Protein AF-A0A2G1QLX9-F1 (afdb_monomer)

Foldseek 3Di:
DDDDQDDDPPRFDDQDDDPPPDLDGLQRVLCVVVVWAKAFQWAWDWDDDPVDDPDTDTHIDGPDGLDMGTDPDPDQVVQVVGPSRPGADDDPPDHDDDDVVVVVVSVVVRVVRHVVVVVVVVVVVCVVVVAALVVQCVVQPQQWWWWFQDPVPGTWIWGFHAGDRPQWTWTWTQDPVGIDIDIGHVVRTPDID

Sequence (193 aa):
MRYRGHVGPRGGFRLERYSDETERTAIEAALDDAGIEHYLPTEKREIRQRAHTNKFKDVRHPLIPGYCFVRNPPDFMCFDSIPGVIGVLGIRGEPSIIHPQAIAMLKNAEAENAELLEKQKQKRHEAQKKLTRARASQLYPVGSRIKVQSDLLGIVDARITSVTGRKTVKAVAEFLNGLVDIEVRIDQISDVA

Secondary structure (DSSP, 8-state):
--------TTS--------TT-S--HHHHHHHHTT--EE--EEEEEEEPSSSTT-EEEEEEESSTT--EESS-S-SGGGGGSTT-----EETTEEPPPPHHHHHHHHHHHHHHHHHHHHHHHHHHHHHHTT-HHHHHHHS-TT-EEEEEETTTEEEEEEEEEEETTTEEEEEEEETTEEEEEEEEGGGEEEE-

Organism: NCBI:txid1982044

Solvent-accessible surface area (backbone atoms only — not comparable to full-atom values): 11888 Å² total; per-residue (Å²): 138,87,86,80,88,79,86,51,101,74,84,60,64,76,90,77,74,66,54,95,86,45,104,50,47,70,52,56,52,46,33,53,77,69,71,46,53,69,49,68,61,48,40,74,40,78,45,72,41,86,91,39,89,90,44,68,43,82,38,79,41,62,74,51,75,82,57,72,45,72,55,85,73,94,52,81,73,60,44,77,75,35,71,90,52,91,70,78,65,51,62,96,88,40,72,60,82,76,59,69,66,61,56,50,52,52,54,50,52,34,51,54,49,48,53,52,48,50,56,50,52,50,53,49,51,50,62,58,66,71,55,38,46,70,56,44,38,70,77,49,41,71,68,34,41,34,35,33,64,39,97,88,74,45,77,41,63,28,32,30,70,41,67,44,67,79,57,34,31,36,24,41,29,76,49,100,92,44,79,43,85,41,82,40,48,62,91,40,50,80,47,81,93

Radius of gyration: 28.88 Å; Cα contacts (8 Å, |Δi|>4): 243; chains: 1; bounding box: 72×41×72 Å

Structure (mmCIF, N/CA/C/O backbone):
data_AF-A0A2G1QLX9-F1
#
_entry.id   AF-A0A2G1QLX9-F1
#
loop_
_atom_site.group_PDB
_atom_site.id
_atom_site.type_symbol
_atom_site.label_atom_id
_atom_site.label_alt_id
_atom_site.label_comp_id
_atom_site.label_asym_id
_atom_site.label_entity_id
_atom_site.label_seq_id
_atom_site.pdbx_PDB_ins_code
_atom_site.Cartn_x
_atom_site.Cartn_y
_atom_site.Cartn_z
_atom_site.occupancy
_atom_site.B_iso_or_equiv
_atom_site.auth_seq_id
_atom_site.auth_comp_id
_atom_site.auth_asym_id
_atom_site.auth_atom_id
_atom_site.pdbx_PDB_model_num
ATOM 1 N N . MET A 1 1 ? 8.919 -27.303 -12.501 1.00 29.22 1 MET A N 1
ATOM 2 C CA . MET A 1 1 ? 7.706 -26.544 -12.124 1.00 29.22 1 MET A CA 1
ATOM 3 C C . MET A 1 1 ? 7.404 -25.591 -13.279 1.00 29.22 1 MET A C 1
ATOM 5 O O . MET A 1 1 ? 8.283 -24.818 -13.624 1.00 29.22 1 MET A O 1
ATOM 9 N N . ARG A 1 2 ? 6.283 -25.753 -14.002 1.00 19.33 2 ARG A N 1
ATOM 10 C CA . ARG A 1 2 ? 5.984 -24.991 -15.236 1.00 19.33 2 ARG A CA 1
ATOM 11 C C . ARG A 1 2 ? 5.024 -23.844 -14.907 1.00 19.33 2 ARG A C 1
ATOM 13 O O . ARG A 1 2 ? 3.906 -24.120 -14.484 1.00 19.33 2 ARG A O 1
ATOM 20 N N . TYR A 1 3 ? 5.439 -22.598 -15.116 1.00 25.56 3 TYR A N 1
ATOM 21 C CA . TYR A 1 3 ? 4.572 -21.425 -14.980 1.00 25.56 3 TYR A CA 1
ATOM 22 C C . TYR A 1 3 ? 3.940 -21.090 -16.334 1.00 25.56 3 TYR A C 1
ATOM 24 O O . TYR A 1 3 ? 4.622 -21.043 -17.355 1.00 25.56 3 TYR A O 1
ATOM 32 N N . ARG A 1 4 ? 2.616 -20.911 -16.350 1.00 22.36 4 ARG A N 1
ATOM 33 C CA . ARG A 1 4 ? 1.822 -20.598 -17.544 1.00 22.36 4 ARG A CA 1
ATOM 34 C C . ARG A 1 4 ? 1.291 -19.174 -17.373 1.00 22.36 4 ARG A C 1
ATOM 36 O O . ARG A 1 4 ? 0.398 -18.957 -16.563 1.00 22.36 4 ARG A O 1
ATOM 43 N N . GLY A 1 5 ? 1.858 -18.208 -18.091 1.00 26.84 5 GLY A N 1
ATOM 44 C CA . GLY A 1 5 ? 1.315 -16.849 -18.134 1.00 26.84 5 GLY A CA 1
ATOM 45 C C . GLY A 1 5 ? -0.026 -16.857 -18.865 1.00 26.84 5 GLY A C 1
ATOM 46 O O . GLY A 1 5 ? -0.090 -17.272 -20.022 1.00 26.84 5 GLY A O 1
ATOM 47 N N . HIS A 1 6 ? -1.106 -16.451 -18.196 1.00 29.78 6 HIS A N 1
ATOM 48 C CA . HIS A 1 6 ? -2.416 -16.307 -18.827 1.00 29.78 6 HIS A CA 1
ATOM 49 C C . HIS A 1 6 ? -2.619 -14.849 -19.244 1.00 29.78 6 HIS A C 1
ATOM 51 O O . HIS A 1 6 ? -2.753 -13.961 -18.405 1.00 29.78 6 HIS A O 1
ATOM 57 N N . VAL A 1 7 ? -2.658 -14.607 -20.554 1.00 33.25 7 VAL A N 1
ATOM 58 C CA . VAL A 1 7 ? -3.034 -13.309 -21.123 1.00 33.25 7 VAL A CA 1
ATOM 59 C C . VAL A 1 7 ? -4.549 -13.157 -20.980 1.00 33.25 7 VAL A C 1
ATOM 61 O O . VAL A 1 7 ? -5.309 -13.977 -21.499 1.00 33.25 7 VAL A O 1
ATOM 64 N N . GLY A 1 8 ? -4.994 -12.153 -20.224 1.00 32.44 8 GLY A N 1
ATOM 65 C CA . GLY A 1 8 ? -6.404 -11.779 -20.149 1.00 32.44 8 GLY A CA 1
ATOM 66 C C . GLY A 1 8 ? -6.847 -11.029 -21.416 1.00 32.44 8 GLY A C 1
ATOM 67 O O . GLY A 1 8 ? -6.038 -10.335 -22.030 1.00 32.44 8 GLY A O 1
ATOM 68 N N . PRO A 1 9 ? -8.133 -11.092 -21.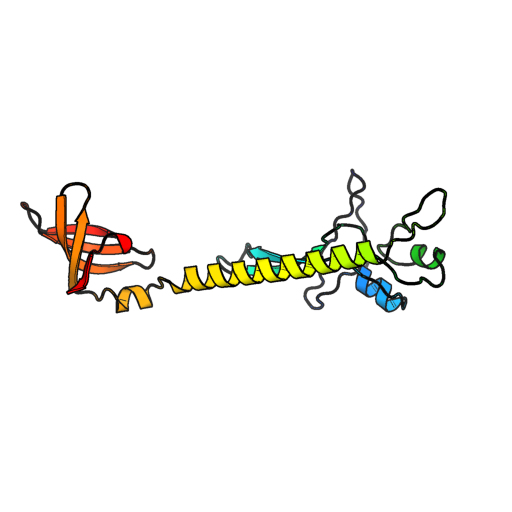799 1.00 27.19 9 PRO A N 1
ATOM 69 C CA . PRO A 1 9 ? -8.643 -10.628 -23.098 1.00 27.19 9 PRO A CA 1
ATOM 70 C C . PRO A 1 9 ? -8.629 -9.099 -23.322 1.00 27.19 9 PRO A C 1
ATOM 72 O O . PRO A 1 9 ? -9.200 -8.621 -24.297 1.00 27.19 9 PRO A O 1
ATOM 75 N N . ARG A 1 10 ? -8.013 -8.304 -22.434 1.00 30.98 10 ARG A N 1
ATOM 76 C CA . ARG A 1 10 ? -7.966 -6.828 -22.515 1.00 30.98 10 ARG A CA 1
ATOM 77 C C . ARG A 1 10 ? -6.597 -6.213 -22.190 1.00 30.98 10 ARG A C 1
ATOM 79 O O . ARG A 1 10 ? -6.543 -5.082 -21.725 1.00 30.98 10 ARG A O 1
ATOM 86 N N . GLY A 1 11 ? -5.496 -6.942 -22.381 1.00 32.53 11 GLY A N 1
ATOM 87 C CA . GLY A 1 11 ? -4.136 -6.375 -22.307 1.00 32.53 11 GLY A CA 1
ATOM 88 C C . GLY A 1 11 ? -3.677 -5.849 -20.935 1.00 32.53 11 GLY A C 1
ATOM 89 O O . GLY A 1 11 ? -2.547 -5.397 -20.811 1.00 32.53 11 GLY A O 1
ATOM 90 N N . GLY A 1 12 ? -4.512 -5.923 -19.895 1.00 25.27 12 GLY A N 1
ATOM 91 C CA . GLY A 1 12 ? -4.138 -5.608 -18.519 1.00 25.27 12 GLY A CA 1
ATOM 92 C C . GLY A 1 12 ? -3.664 -6.860 -17.789 1.00 25.27 12 GLY A C 1
ATOM 93 O O . GLY A 1 12 ? -4.419 -7.827 -17.658 1.00 25.27 12 GLY A O 1
ATOM 94 N N . PHE A 1 13 ? -2.424 -6.844 -17.304 1.00 37.75 13 PHE A N 1
ATOM 95 C CA . PHE A 1 13 ? -1.877 -7.931 -16.500 1.00 37.75 13 PHE A CA 1
ATOM 96 C C . PHE A 1 13 ? -2.394 -7.858 -15.065 1.00 37.75 13 PHE A C 1
ATOM 98 O O . PHE A 1 13 ? -2.404 -6.810 -14.417 1.00 37.75 13 PHE A O 1
ATOM 105 N N . ARG A 1 14 ? -2.809 -9.019 -14.563 1.00 32.16 14 ARG A N 1
ATOM 106 C CA . ARG A 1 14 ? -3.110 -9.259 -13.157 1.00 32.16 14 ARG A CA 1
ATOM 107 C C . ARG A 1 14 ? -1.830 -9.770 -12.505 1.00 32.16 14 ARG A C 1
ATOM 109 O O . ARG A 1 14 ? -1.381 -10.860 -12.837 1.00 32.16 14 ARG A O 1
ATOM 116 N N . LEU A 1 15 ? -1.254 -9.001 -11.583 1.00 35.41 15 LEU A N 1
ATOM 117 C CA . LEU A 1 15 ? -0.238 -9.515 -10.662 1.00 35.41 15 LEU A CA 1
ATOM 118 C C . LEU A 1 15 ? -0.892 -10.630 -9.833 1.00 35.41 15 LEU A C 1
ATOM 120 O O . LEU A 1 15 ? -1.734 -10.360 -8.973 1.00 35.41 15 LEU A O 1
ATOM 124 N N . GLU A 1 16 ? -0.587 -11.890 -10.148 1.00 34.16 16 GLU A N 1
ATOM 125 C CA . GLU A 1 16 ? -1.069 -13.033 -9.378 1.00 34.16 16 GLU A CA 1
ATOM 126 C C . GLU A 1 16 ? -0.050 -13.457 -8.318 1.00 34.16 16 GLU A C 1
ATOM 128 O O . GLU A 1 16 ? 1.091 -13.782 -8.614 1.00 34.16 16 GLU A O 1
ATOM 133 N N . ARG A 1 17 ? -0.566 -13.427 -7.082 1.00 32.78 17 ARG A N 1
ATOM 134 C CA . ARG A 1 17 ? -0.108 -13.972 -5.797 1.00 32.78 17 ARG A CA 1
ATOM 135 C C . ARG A 1 17 ? 1.366 -13.806 -5.404 1.00 32.78 17 ARG A C 1
ATOM 137 O O . ARG A 1 17 ? 2.263 -14.459 -5.917 1.00 32.78 17 ARG A O 1
ATOM 144 N N . TYR A 1 18 ? 1.522 -13.046 -4.321 1.00 41.75 18 TYR A N 1
ATOM 145 C CA . TYR A 1 18 ? 2.573 -13.179 -3.315 1.00 41.75 18 TYR A CA 1
ATOM 146 C C . TYR A 1 18 ? 2.875 -14.649 -3.009 1.00 41.75 18 TYR A C 1
ATOM 148 O O . TYR A 1 18 ? 1.948 -15.420 -2.739 1.00 41.75 18 TYR A O 1
ATOM 156 N N . SER A 1 19 ? 4.159 -15.013 -3.003 1.00 38.56 19 SER A N 1
ATOM 157 C CA . SER A 1 19 ? 4.584 -16.152 -2.194 1.00 38.56 19 SER A CA 1
ATOM 158 C C . SER A 1 19 ? 4.384 -15.737 -0.735 1.00 38.56 19 SER A C 1
ATOM 160 O O . SER A 1 19 ? 4.738 -14.622 -0.354 1.00 38.56 19 SER A O 1
ATOM 162 N N . ASP A 1 20 ? 3.737 -16.577 0.069 1.00 44.81 20 ASP A N 1
ATOM 163 C CA . ASP A 1 20 ? 3.350 -16.225 1.440 1.00 44.81 20 ASP A CA 1
ATOM 164 C C . ASP A 1 20 ? 4.557 -15.986 2.384 1.00 44.81 20 ASP A C 1
ATOM 166 O O . ASP A 1 20 ? 4.349 -15.547 3.513 1.00 44.81 20 ASP A O 1
ATOM 170 N N . GLU A 1 21 ? 5.800 -16.212 1.933 1.00 43.28 21 GLU A N 1
ATOM 171 C CA . GLU A 1 21 ? 7.022 -16.124 2.753 1.00 43.28 21 GLU A CA 1
ATOM 172 C C . GLU A 1 21 ? 7.899 -14.891 2.489 1.00 43.28 21 GLU A C 1
ATOM 174 O O . GLU A 1 21 ? 8.755 -14.558 3.305 1.00 43.28 21 GLU A O 1
ATOM 179 N N . THR A 1 22 ? 7.687 -14.166 1.392 1.00 53.53 22 THR A N 1
ATOM 180 C CA . THR A 1 22 ? 8.449 -12.950 1.075 1.00 53.53 22 THR A CA 1
ATOM 181 C C . THR A 1 22 ? 7.485 -11.867 0.617 1.00 53.53 22 THR A C 1
ATOM 183 O O . THR A 1 22 ? 6.696 -12.078 -0.296 1.00 53.53 22 THR A O 1
ATOM 186 N N . GLU A 1 23 ? 7.552 -10.670 1.209 1.00 66.69 23 GLU A N 1
ATOM 187 C CA . GLU A 1 23 ? 6.752 -9.489 0.808 1.00 66.69 23 GLU A CA 1
ATOM 188 C C . GLU A 1 23 ? 7.049 -8.988 -0.632 1.00 66.69 23 GLU A C 1
ATOM 190 O O . GLU A 1 23 ? 6.650 -7.886 -1.026 1.00 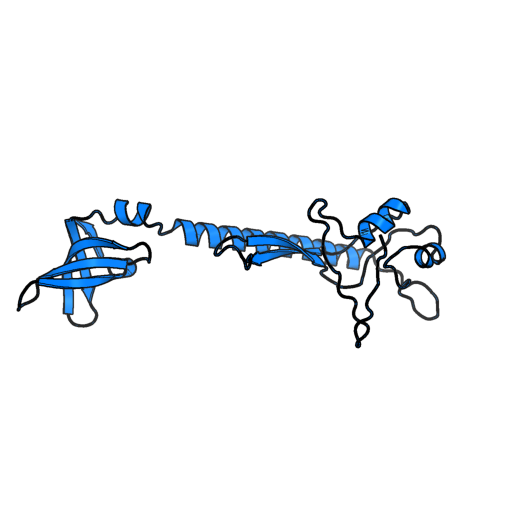66.69 23 GLU A O 1
ATOM 195 N N . ARG A 1 24 ? 7.763 -9.798 -1.419 1.00 73.00 24 ARG A N 1
ATOM 196 C CA . ARG A 1 24 ? 8.237 -9.535 -2.771 1.00 73.00 24 ARG A CA 1
ATOM 197 C C . ARG A 1 24 ? 7.319 -10.191 -3.790 1.00 73.00 24 ARG A C 1
ATOM 199 O O . ARG A 1 24 ? 6.815 -11.300 -3.609 1.00 73.00 24 ARG A O 1
ATOM 206 N N . THR A 1 25 ? 7.119 -9.494 -4.893 1.00 81.50 25 THR A N 1
ATOM 207 C CA . THR A 1 25 ? 6.466 -10.040 -6.079 1.00 81.50 25 THR A CA 1
ATOM 208 C C . THR A 1 25 ? 7.472 -10.829 -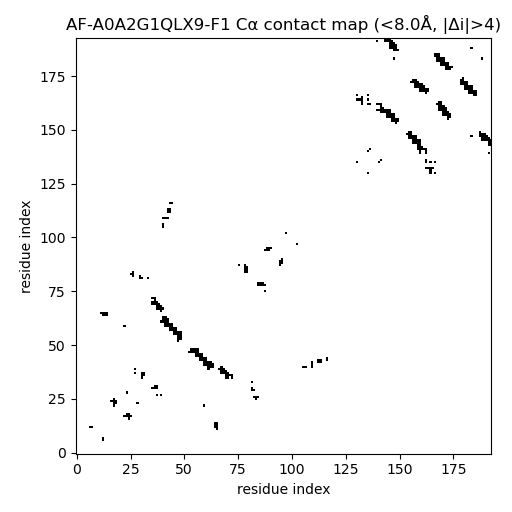6.922 1.00 81.50 25 THR A C 1
ATOM 210 O O . THR A 1 25 ? 8.678 -10.607 -6.841 1.00 81.50 25 THR A O 1
ATOM 213 N N . ALA A 1 26 ? 6.987 -11.751 -7.759 1.00 84.62 26 ALA A N 1
ATOM 214 C CA . ALA A 1 26 ? 7.857 -12.559 -8.622 1.00 84.62 26 ALA A CA 1
ATOM 215 C C . ALA A 1 26 ? 8.718 -11.709 -9.578 1.00 84.62 26 ALA A C 1
ATOM 217 O O . ALA A 1 26 ? 9.832 -12.101 -9.904 1.00 84.62 26 ALA A O 1
ATOM 218 N N . ILE A 1 27 ? 8.215 -10.540 -9.997 1.00 86.56 27 ILE A N 1
ATOM 219 C CA . ILE A 1 27 ? 8.952 -9.622 -10.872 1.00 86.56 27 ILE A CA 1
ATOM 220 C C . ILE A 1 27 ? 10.074 -8.890 -10.127 1.00 86.56 27 ILE A C 1
ATOM 222 O O . ILE A 1 27 ? 11.151 -8.732 -10.683 1.00 86.56 27 ILE A O 1
ATOM 226 N N . GLU A 1 28 ? 9.857 -8.502 -8.865 1.00 88.62 28 GLU A N 1
ATOM 227 C CA . GLU A 1 28 ? 10.906 -7.897 -8.030 1.00 88.62 28 GLU A CA 1
ATOM 228 C C . GLU A 1 28 ? 12.040 -8.895 -7.789 1.00 88.62 28 GLU A C 1
ATOM 230 O O . GLU A 1 28 ? 13.201 -8.544 -7.951 1.00 88.62 28 GLU A O 1
ATOM 235 N N . ALA A 1 29 ? 11.706 -10.162 -7.510 1.00 89.25 29 ALA A N 1
ATOM 236 C CA . ALA A 1 29 ? 12.705 -11.222 -7.385 1.00 89.25 29 ALA A CA 1
ATOM 237 C C . ALA A 1 29 ? 13.502 -11.425 -8.686 1.00 89.25 29 ALA A C 1
ATOM 239 O O . ALA A 1 29 ? 14.724 -11.481 -8.652 1.00 89.25 29 ALA A O 1
ATOM 240 N N . ALA A 1 30 ? 12.830 -11.466 -9.841 1.00 89.31 30 ALA A N 1
ATOM 241 C CA . ALA A 1 30 ? 13.503 -11.625 -11.129 1.00 89.31 30 ALA A CA 1
ATOM 242 C C . ALA A 1 30 ? 14.413 -10.432 -11.490 1.00 89.31 30 ALA A C 1
ATOM 244 O O . ALA A 1 30 ? 15.469 -10.623 -12.088 1.00 89.31 30 ALA A O 1
ATOM 245 N N . LEU A 1 31 ? 14.014 -9.205 -11.134 1.00 88.44 31 LEU A N 1
ATOM 246 C CA . LEU A 1 31 ? 14.823 -7.999 -11.337 1.00 88.44 31 LEU A CA 1
ATOM 247 C C . LEU A 1 31 ? 16.012 -7.938 -10.366 1.00 88.44 31 LEU A C 1
ATOM 249 O O . LEU A 1 31 ? 17.109 -7.578 -10.790 1.00 88.44 31 LEU A O 1
ATOM 253 N N . ASP A 1 32 ? 15.817 -8.333 -9.104 1.00 90.50 32 ASP A N 1
ATOM 254 C CA . ASP A 1 32 ? 16.890 -8.481 -8.110 1.00 90.50 32 ASP A CA 1
ATOM 255 C C . ASP A 1 32 ? 17.941 -9.500 -8.580 1.00 90.50 32 ASP A C 1
ATOM 257 O O . ASP A 1 32 ? 19.136 -9.203 -8.567 1.00 90.50 32 ASP A O 1
ATOM 261 N N . ASP A 1 33 ? 17.501 -10.675 -9.046 1.00 90.62 33 ASP A N 1
ATOM 262 C CA . ASP A 1 33 ? 18.375 -11.744 -9.548 1.00 90.62 33 ASP A CA 1
ATOM 263 C C . ASP A 1 33 ? 19.183 -11.297 -10.780 1.00 90.62 33 ASP A C 1
ATOM 265 O O . ASP A 1 33 ? 20.320 -11.728 -10.981 1.00 90.62 33 ASP A O 1
ATOM 269 N N . ALA A 1 34 ? 18.618 -10.397 -11.591 1.00 87.56 34 ALA A N 1
ATOM 270 C CA . ALA A 1 34 ? 19.290 -9.772 -12.729 1.00 87.56 34 ALA A CA 1
ATOM 271 C C . ALA A 1 34 ? 20.207 -8.593 -12.335 1.00 87.56 34 ALA A C 1
ATOM 273 O O . ALA A 1 34 ? 20.862 -8.013 -13.203 1.00 87.56 34 ALA A O 1
ATOM 274 N N . GLY A 1 35 ? 20.259 -8.217 -11.052 1.00 90.31 35 GLY A N 1
ATOM 275 C CA . GLY A 1 35 ? 21.051 -7.090 -10.556 1.00 90.31 35 GLY A CA 1
ATOM 276 C C . GLY A 1 35 ? 20.506 -5.719 -10.970 1.00 90.31 35 GLY A C 1
ATOM 277 O O . GLY A 1 35 ? 21.272 -4.762 -11.085 1.00 90.31 35 GLY A O 1
ATOM 278 N N . ILE A 1 36 ? 19.200 -5.615 -11.227 1.00 87.06 36 ILE A N 1
ATOM 279 C CA . ILE A 1 36 ? 18.553 -4.404 -11.736 1.00 87.06 36 ILE A CA 1
ATOM 280 C C . ILE A 1 36 ? 17.863 -3.648 -10.596 1.00 87.06 36 ILE A C 1
ATOM 282 O O . ILE A 1 36 ? 16.901 -4.127 -9.990 1.00 87.06 36 ILE A O 1
ATOM 286 N N . GLU A 1 37 ? 18.318 -2.416 -10.344 1.00 88.00 37 GLU A N 1
ATOM 287 C CA . GLU A 1 37 ? 17.695 -1.526 -9.361 1.00 88.00 37 GLU A CA 1
ATOM 288 C C . GLU A 1 37 ? 16.306 -1.097 -9.843 1.00 88.00 37 GLU A C 1
ATOM 290 O O . GLU A 1 37 ? 16.156 -0.432 -10.873 1.00 88.00 37 GLU A O 1
ATOM 295 N N . HIS A 1 38 ? 15.281 -1.460 -9.077 1.00 89.62 38 HIS A N 1
ATOM 296 C CA . HIS A 1 38 ? 13.895 -1.254 -9.458 1.00 89.62 38 HIS A CA 1
ATOM 297 C C . HIS A 1 38 ? 13.063 -0.636 -8.330 1.00 89.62 38 HIS A C 1
ATOM 299 O O . HIS A 1 38 ? 13.416 -0.649 -7.153 1.00 89.62 38 HIS A O 1
ATOM 305 N N . TYR A 1 39 ? 11.929 -0.064 -8.713 1.00 90.31 39 TYR A N 1
ATOM 306 C CA . TYR A 1 39 ? 10.953 0.548 -7.831 1.00 90.31 39 TYR A CA 1
ATOM 307 C C . TYR A 1 39 ? 9.552 0.178 -8.313 1.00 90.31 39 TYR A C 1
ATOM 309 O O . TYR A 1 39 ? 9.153 0.493 -9.435 1.00 90.31 39 TYR A O 1
ATOM 317 N N . LEU A 1 40 ? 8.798 -0.504 -7.454 1.00 90.56 40 LEU A N 1
ATOM 318 C CA . LEU A 1 40 ? 7.400 -0.847 -7.682 1.00 90.56 40 LEU A CA 1
ATOM 319 C C . LEU A 1 40 ? 6.534 -0.042 -6.706 1.00 90.56 40 LEU A C 1
ATOM 321 O O . LEU A 1 40 ? 6.531 -0.367 -5.515 1.00 90.56 40 LEU A O 1
ATOM 325 N N . PRO A 1 41 ? 5.788 0.972 -7.183 1.00 88.19 41 PRO A N 1
ATOM 326 C CA . PRO A 1 41 ? 4.907 1.743 -6.327 1.00 88.19 41 PRO A CA 1
ATOM 327 C C . PRO A 1 41 ? 3.788 0.863 -5.778 1.00 88.19 41 PRO A C 1
ATOM 329 O O . PRO A 1 41 ? 3.042 0.238 -6.541 1.00 88.19 41 PRO A O 1
ATOM 332 N N . THR A 1 42 ? 3.642 0.822 -4.460 1.00 90.50 42 THR A N 1
ATOM 333 C CA . THR A 1 42 ? 2.693 -0.040 -3.766 1.00 90.50 42 THR A CA 1
ATOM 334 C C . THR A 1 42 ? 2.035 0.618 -2.564 1.00 90.50 42 THR A C 1
ATOM 336 O O . THR A 1 42 ? 2.627 1.398 -1.834 1.00 90.50 42 THR A O 1
ATOM 339 N N . GLU A 1 43 ? 0.797 0.224 -2.306 1.00 89.69 43 GLU A N 1
ATOM 340 C CA . GLU A 1 43 ? 0.046 0.546 -1.100 1.00 89.69 43 GLU A CA 1
ATOM 341 C C . GLU A 1 43 ? -0.193 -0.716 -0.266 1.00 89.69 43 GLU A C 1
ATOM 343 O O . GLU A 1 43 ? -0.319 -1.824 -0.792 1.00 89.69 43 GLU A O 1
ATOM 348 N N . LYS A 1 44 ? -0.300 -0.564 1.054 1.00 88.69 44 LYS A N 1
ATOM 349 C CA . LYS A 1 44 ? -0.793 -1.634 1.926 1.00 88.69 44 LYS A CA 1
ATOM 350 C C . LYS A 1 44 ? -2.310 -1.511 2.027 1.00 88.69 44 LYS A C 1
ATOM 352 O O . LYS A 1 44 ? -2.836 -0.438 2.303 1.00 88.69 44 LYS A O 1
ATOM 357 N N . ARG A 1 45 ? -3.024 -2.617 1.835 1.00 83.19 45 ARG A N 1
ATOM 358 C CA . ARG A 1 45 ? -4.475 -2.702 2.028 1.00 83.19 45 ARG A CA 1
ATOM 359 C C . ARG A 1 45 ? -4.813 -3.819 2.996 1.00 83.19 45 ARG A C 1
ATOM 361 O O . ARG A 1 45 ? -4.279 -4.920 2.900 1.00 83.19 45 ARG A O 1
ATOM 368 N N . GLU A 1 46 ? -5.755 -3.557 3.892 1.00 82.00 46 GLU A N 1
ATOM 369 C CA . GLU A 1 46 ? -6.312 -4.605 4.742 1.00 82.00 46 GLU A CA 1
ATOM 370 C C . GLU A 1 46 ? -7.378 -5.394 3.985 1.00 82.00 46 GLU A C 1
ATOM 372 O O . GLU A 1 46 ? -8.441 -4.876 3.637 1.00 82.00 46 GLU A O 1
ATOM 377 N N . ILE A 1 47 ? -7.118 -6.680 3.774 1.00 79.25 47 ILE A N 1
ATOM 378 C CA . ILE A 1 47 ? -8.081 -7.606 3.189 1.00 79.25 47 ILE A CA 1
ATOM 379 C C . ILE A 1 47 ? -8.658 -8.480 4.294 1.00 79.25 47 ILE A C 1
ATOM 381 O O . ILE A 1 47 ? -7.939 -9.156 5.035 1.00 79.25 47 ILE A O 1
ATOM 385 N N . ARG A 1 48 ? -9.989 -8.501 4.387 1.00 76.06 48 ARG A N 1
ATOM 386 C CA . ARG A 1 48 ? -10.699 -9.397 5.298 1.00 76.06 48 ARG A CA 1
ATOM 387 C C . ARG A 1 48 ? -10.511 -10.845 4.851 1.00 76.06 48 ARG A C 1
ATOM 389 O O . ARG A 1 48 ? -10.844 -11.206 3.721 1.00 76.06 48 ARG A O 1
ATOM 396 N N . GLN A 1 49 ? -10.034 -11.689 5.758 1.00 73.75 49 GLN A N 1
ATOM 397 C CA . GLN A 1 49 ? -9.913 -13.117 5.500 1.00 73.75 49 GLN A CA 1
ATOM 398 C C . GLN A 1 49 ? -11.309 -13.740 5.410 1.00 73.75 49 GLN A C 1
ATOM 400 O O . GLN A 1 49 ? -12.095 -13.675 6.353 1.00 73.75 49 GLN A O 1
ATOM 405 N N . ARG A 1 50 ? -11.622 -14.362 4.266 1.00 65.75 50 ARG A N 1
ATOM 406 C CA . ARG A 1 50 ? -12.938 -14.983 4.028 1.00 65.75 50 ARG A CA 1
ATOM 407 C C . ARG A 1 50 ? -13.224 -16.147 4.984 1.00 65.75 50 ARG A C 1
ATOM 409 O O . ARG A 1 50 ? -14.368 -16.329 5.372 1.00 65.75 50 ARG A O 1
ATOM 416 N N . ALA A 1 51 ? -12.190 -16.894 5.377 1.00 64.62 51 ALA A N 1
ATOM 417 C CA . ALA A 1 51 ? -12.303 -18.059 6.258 1.00 64.62 51 ALA A CA 1
ATOM 418 C C . ALA A 1 51 ? -12.361 -17.709 7.758 1.00 64.62 51 ALA A C 1
ATOM 420 O O . ALA A 1 51 ? -12.818 -18.517 8.561 1.00 64.62 51 ALA A O 1
ATOM 421 N N . HIS A 1 52 ? -11.917 -16.510 8.151 1.00 55.97 52 HIS A N 1
ATOM 422 C CA . HIS A 1 52 ? -11.876 -16.089 9.550 1.00 55.97 52 HIS A CA 1
ATOM 423 C C . HIS A 1 52 ? -12.583 -14.749 9.723 1.00 55.97 52 HIS A C 1
ATOM 425 O O . HIS A 1 52 ? -12.024 -13.673 9.496 1.00 55.97 52 HIS A O 1
ATOM 431 N N . THR A 1 53 ? -13.834 -14.823 10.168 1.00 55.25 53 THR A N 1
ATOM 432 C CA . THR A 1 53 ? -14.639 -13.672 10.569 1.00 55.25 53 THR A CA 1
ATOM 433 C C . THR A 1 53 ? -13.847 -12.858 11.604 1.00 55.25 53 THR A C 1
ATOM 435 O O . THR A 1 53 ? -13.536 -13.377 12.668 1.00 55.25 53 THR A O 1
ATOM 438 N N . ASN A 1 54 ? -13.501 -11.607 11.275 1.00 59.53 54 ASN A N 1
ATOM 439 C CA . ASN A 1 54 ? -12.677 -10.651 12.045 1.00 59.53 54 ASN A CA 1
ATOM 440 C C . ASN A 1 54 ? -11.146 -10.708 11.929 1.00 59.53 54 ASN A C 1
ATOM 442 O O . ASN A 1 54 ? -10.492 -9.898 12.583 1.00 59.53 54 ASN A O 1
ATOM 446 N N . LYS A 1 55 ? -10.547 -11.542 11.073 1.00 71.19 55 LYS A N 1
ATOM 447 C CA . LYS A 1 55 ? -9.111 -11.395 10.770 1.00 71.19 55 LYS A CA 1
ATOM 448 C C . LYS A 1 55 ? -8.904 -10.565 9.505 1.00 71.19 55 LYS A C 1
ATOM 450 O O . LYS A 1 55 ? -9.499 -10.845 8.463 1.00 71.19 55 LYS A O 1
ATOM 455 N N . PHE A 1 56 ? -8.052 -9.552 9.604 1.00 72.38 56 PHE A N 1
ATOM 456 C CA . PHE A 1 56 ? -7.573 -8.753 8.479 1.00 72.38 56 PHE A CA 1
ATOM 457 C C . PHE A 1 56 ? -6.120 -9.143 8.200 1.00 72.38 56 PHE A C 1
ATOM 459 O O . PHE A 1 56 ? -5.352 -9.363 9.135 1.00 72.38 56 PHE A O 1
ATOM 466 N N . LYS A 1 57 ? -5.766 -9.297 6.923 1.00 81.88 57 LYS A N 1
ATOM 467 C CA . LYS A 1 57 ? -4.384 -9.476 6.465 1.00 81.88 57 LYS A CA 1
ATOM 468 C C . LYS A 1 57 ? -3.980 -8.196 5.752 1.00 81.88 57 LYS A C 1
ATOM 470 O O . LYS A 1 57 ? -4.707 -7.752 4.862 1.00 81.88 57 LYS A O 1
ATOM 475 N N . ASP A 1 58 ? -2.837 -7.639 6.123 1.00 83.69 58 ASP A N 1
AT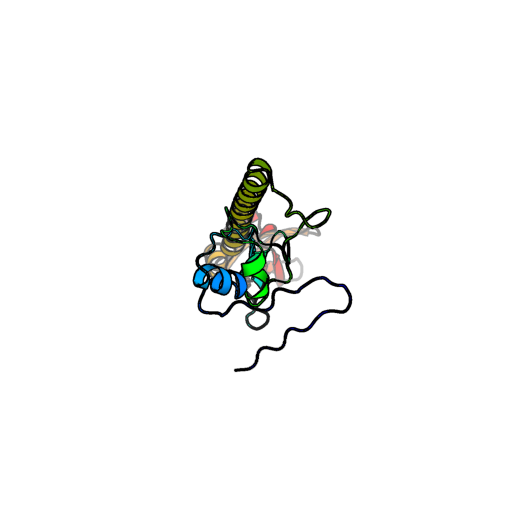OM 476 C CA . ASP A 1 58 ? -2.203 -6.605 5.318 1.00 83.69 58 ASP A CA 1
ATOM 477 C C . ASP A 1 58 ? -1.668 -7.248 4.043 1.00 83.69 58 ASP A C 1
ATOM 479 O O . ASP A 1 58 ? -0.905 -8.213 4.084 1.00 83.69 58 ASP A O 1
ATOM 483 N N . VAL A 1 59 ? -2.108 -6.735 2.903 1.00 84.94 59 VAL A N 1
ATOM 484 C CA . VAL A 1 59 ? -1.675 -7.188 1.588 1.00 84.94 59 VAL A CA 1
ATOM 485 C C . VAL A 1 59 ? -1.156 -5.977 0.835 1.00 84.94 59 VAL A C 1
ATOM 487 O O . VAL A 1 59 ? -1.828 -4.949 0.744 1.00 84.94 59 VAL A O 1
ATOM 490 N N . ARG A 1 60 ? 0.061 -6.093 0.309 1.00 85.50 60 ARG A N 1
ATOM 491 C CA . ARG A 1 60 ? 0.649 -5.088 -0.572 1.00 85.50 60 ARG A CA 1
ATOM 492 C C . ARG A 1 60 ? -0.117 -5.098 -1.902 1.00 85.50 60 ARG A C 1
ATOM 494 O O . ARG A 1 60 ? -0.552 -6.146 -2.378 1.00 85.50 60 ARG A O 1
ATOM 501 N N . HIS A 1 61 ? -0.331 -3.948 -2.512 1.00 86.31 61 HIS A N 1
ATOM 502 C CA . HIS A 1 61 ? -1.008 -3.811 -3.795 1.00 86.31 61 HIS A CA 1
ATOM 503 C C . HIS A 1 61 ? -0.272 -2.787 -4.650 1.00 86.31 61 HIS A C 1
ATOM 505 O O . HIS A 1 61 ? 0.127 -1.758 -4.122 1.00 86.31 61 HIS A O 1
ATOM 511 N N . PRO A 1 62 ? -0.088 -3.034 -5.954 1.00 86.31 62 PRO A N 1
ATOM 512 C CA . PRO A 1 62 ? 0.511 -2.056 -6.856 1.00 86.31 62 PRO A CA 1
ATOM 513 C C . PRO A 1 62 ? -0.387 -0.822 -6.981 1.00 86.31 62 PRO A C 1
ATOM 515 O O . PRO A 1 62 ? -1.582 -0.961 -7.243 1.00 86.31 62 PRO A O 1
ATOM 518 N N . LEU A 1 63 ? 0.195 0.373 -6.849 1.00 86.19 63 LEU A N 1
ATOM 519 C CA . LEU A 1 63 ? -0.510 1.626 -7.144 1.00 86.19 63 LEU A CA 1
ATOM 520 C C . LEU A 1 63 ? -0.807 1.741 -8.642 1.00 86.19 63 LEU A C 1
ATOM 522 O O . LEU A 1 63 ? -1.878 2.197 -9.032 1.00 86.19 63 LEU A O 1
ATOM 526 N N . ILE A 1 64 ? 0.132 1.287 -9.477 1.00 86.19 64 ILE A N 1
ATOM 527 C CA . ILE A 1 64 ? -0.004 1.260 -10.933 1.00 86.19 64 ILE A CA 1
ATOM 528 C C . ILE A 1 64 ? 0.209 -0.185 -11.406 1.00 86.19 64 ILE A C 1
ATOM 530 O O . ILE A 1 64 ? 1.347 -0.623 -11.586 1.00 86.19 64 ILE A O 1
ATOM 534 N N . PRO A 1 65 ? -0.868 -0.975 -11.561 1.00 85.19 65 PRO A N 1
ATOM 535 C CA . PRO A 1 65 ? -0.756 -2.377 -11.947 1.00 85.19 65 PRO A CA 1
ATOM 536 C C . PRO A 1 65 ? -0.055 -2.548 -13.298 1.00 85.19 65 PRO A C 1
ATOM 538 O O . PRO A 1 65 ? -0.408 -1.885 -14.269 1.00 85.19 65 PRO A O 1
ATOM 541 N N . GLY A 1 66 ? 0.903 -3.475 -13.362 1.00 83.81 66 GLY A N 1
ATOM 542 C CA . GLY A 1 66 ? 1.618 -3.813 -14.597 1.00 83.81 66 GLY A CA 1
ATOM 543 C C . GLY A 1 66 ? 2.809 -2.911 -14.928 1.00 83.81 66 GLY A C 1
ATOM 544 O O . GLY A 1 66 ? 3.447 -3.138 -15.950 1.00 83.81 66 GLY A O 1
ATOM 545 N N . TYR A 1 67 ? 3.137 -1.937 -14.075 1.00 88.56 67 TYR A N 1
ATOM 546 C CA . TYR A 1 67 ? 4.285 -1.055 -14.273 1.00 88.56 67 TYR A CA 1
ATOM 547 C C . TYR A 1 67 ? 5.295 -1.200 -13.142 1.00 88.56 67 TYR A C 1
ATOM 549 O O . TYR A 1 67 ? 4.932 -1.283 -11.971 1.00 88.56 67 TYR A O 1
ATOM 557 N N . CYS A 1 68 ? 6.571 -1.188 -13.510 1.00 89.44 68 CYS A N 1
ATOM 558 C CA . CYS A 1 68 ? 7.706 -1.120 -12.605 1.00 89.44 68 CYS A CA 1
ATOM 559 C C . CYS A 1 68 ? 8.700 -0.101 -13.171 1.00 89.44 68 CYS A C 1
ATOM 561 O O . CYS A 1 68 ? 8.807 0.058 -14.388 1.00 89.44 68 CYS A O 1
ATOM 563 N N . PHE A 1 69 ? 9.388 0.614 -12.291 1.00 89.81 69 PHE A N 1
ATOM 564 C CA . PHE A 1 69 ? 10.355 1.640 -12.651 1.00 89.81 69 PHE A CA 1
ATOM 565 C C . PHE A 1 69 ? 11.748 1.079 -12.426 1.00 89.81 69 PHE A C 1
ATOM 567 O O . PHE A 1 69 ? 11.995 0.458 -11.400 1.00 89.81 69 PHE A O 1
ATOM 574 N N . VAL A 1 70 ? 12.660 1.314 -13.360 1.00 89.19 70 VAL A N 1
ATOM 575 C CA . VAL A 1 70 ? 14.044 0.846 -13.263 1.00 89.19 70 VAL A CA 1
ATOM 576 C C . VAL A 1 70 ? 14.978 2.041 -13.294 1.00 89.19 70 VAL A C 1
ATOM 578 O O . VAL A 1 70 ? 14.718 3.025 -13.991 1.00 89.19 70 VAL A O 1
ATOM 581 N N . ARG A 1 71 ? 16.069 1.961 -12.536 1.00 84.69 71 ARG A N 1
ATOM 582 C CA . ARG A 1 71 ? 17.108 2.982 -12.521 1.00 84.69 71 ARG A CA 1
ATOM 583 C C . ARG A 1 71 ? 18.309 2.529 -13.340 1.00 84.69 71 ARG A C 1
ATOM 585 O O . ARG A 1 71 ? 18.859 1.469 -13.081 1.00 84.69 71 ARG A O 1
ATOM 592 N N . ASN A 1 72 ? 18.732 3.382 -14.276 1.00 80.25 72 ASN A N 1
ATOM 593 C CA . ASN A 1 72 ? 19.967 3.237 -15.055 1.00 80.25 72 ASN A CA 1
ATOM 594 C C . ASN A 1 72 ? 20.211 1.803 -15.566 1.00 80.25 72 ASN A C 1
ATOM 596 O O . ASN A 1 72 ? 21.222 1.200 -15.202 1.00 80.25 72 ASN A O 1
ATOM 600 N N . PRO A 1 73 ? 19.295 1.236 -16.373 1.00 78.06 73 PRO A N 1
ATOM 601 C CA . PRO A 1 73 ? 19.504 -0.104 -16.895 1.00 78.06 73 PRO A CA 1
ATOM 602 C C . PRO A 1 73 ? 20.773 -0.143 -17.762 1.00 78.06 73 PRO A C 1
ATOM 604 O O . PRO A 1 73 ? 20.997 0.786 -18.542 1.00 78.06 73 PRO A O 1
ATOM 607 N N . PRO A 1 74 ? 21.603 -1.194 -17.639 1.00 73.44 74 PRO A N 1
ATOM 608 C CA . PRO A 1 74 ? 22.841 -1.310 -18.406 1.00 73.44 74 PRO A CA 1
ATOM 609 C C . PRO A 1 74 ? 22.579 -1.515 -19.905 1.00 73.44 74 PRO A C 1
ATOM 611 O O . PRO A 1 74 ? 23.327 -1.009 -20.735 1.00 73.44 74 PRO A O 1
ATOM 614 N N . ASP A 1 75 ? 21.505 -2.231 -20.242 1.00 82.31 75 ASP A N 1
ATOM 615 C CA . ASP A 1 75 ? 21.013 -2.459 -21.600 1.00 82.31 75 ASP A CA 1
ATOM 616 C C . ASP A 1 75 ? 19.491 -2.653 -21.533 1.00 82.31 75 ASP A C 1
ATOM 618 O O . ASP A 1 75 ? 18.995 -3.319 -20.629 1.00 82.31 75 ASP A O 1
ATOM 622 N N . PHE A 1 76 ? 18.734 -2.082 -22.470 1.00 78.19 76 PHE A N 1
ATOM 623 C CA . PHE A 1 76 ? 17.284 -2.277 -22.537 1.00 78.19 76 PHE A CA 1
ATOM 624 C C . PHE A 1 76 ? 16.900 -3.635 -23.138 1.00 78.19 76 PHE A C 1
ATOM 626 O O . PHE A 1 76 ? 15.796 -4.117 -22.896 1.00 78.19 76 PHE A O 1
ATOM 633 N N . MET A 1 77 ? 17.804 -4.289 -23.868 1.00 80.94 77 MET A N 1
ATOM 634 C CA . MET A 1 77 ? 17.552 -5.623 -24.419 1.00 80.94 77 MET A CA 1
ATOM 635 C C . MET A 1 77 ? 17.564 -6.714 -23.341 1.00 80.94 77 MET A C 1
ATOM 637 O O . MET A 1 77 ? 17.012 -7.793 -23.548 1.00 80.94 77 MET A O 1
ATOM 641 N N . CYS A 1 78 ? 18.151 -6.454 -22.164 1.00 83.25 78 CYS A N 1
ATOM 642 C CA . CYS A 1 78 ? 18.193 -7.449 -21.092 1.00 83.25 78 CYS A CA 1
ATOM 643 C C . CYS A 1 78 ? 16.792 -7.786 -20.555 1.00 83.25 78 CYS A C 1
ATOM 645 O O . CYS A 1 78 ? 16.563 -8.910 -20.105 1.00 83.25 78 CYS A O 1
ATOM 647 N N . PHE A 1 79 ? 15.838 -6.856 -20.670 1.00 83.44 79 PHE A N 1
ATOM 648 C CA . PHE A 1 79 ? 14.472 -7.012 -20.176 1.00 83.44 79 PHE A CA 1
ATOM 649 C C . PHE A 1 79 ? 13.680 -8.107 -20.890 1.00 83.44 79 PHE A C 1
ATOM 651 O O . PHE A 1 79 ? 12.842 -8.739 -20.251 1.00 83.44 79 PHE A O 1
ATOM 658 N N . ASP A 1 80 ? 13.985 -8.392 -22.159 1.00 84.19 80 ASP A N 1
ATOM 659 C CA . ASP A 1 80 ? 13.317 -9.452 -22.931 1.00 84.19 80 ASP A CA 1
ATOM 660 C C . ASP A 1 80 ? 13.562 -10.846 -22.333 1.00 84.19 80 ASP A C 1
ATOM 662 O O . ASP A 1 80 ? 12.775 -11.774 -22.528 1.00 84.19 80 ASP A O 1
ATOM 666 N N . SER A 1 81 ? 14.656 -10.999 -21.580 1.00 87.00 81 SER A N 1
ATOM 667 C CA . SER A 1 81 ? 15.019 -12.250 -20.913 1.00 87.00 81 SER A CA 1
ATOM 668 C C . SER A 1 81 ? 14.416 -12.406 -19.512 1.00 87.00 81 SER A C 1
ATOM 670 O O . SER A 1 81 ? 14.485 -13.497 -18.941 1.00 87.00 81 SER A O 1
ATOM 672 N N . ILE A 1 82 ? 13.804 -11.353 -18.954 1.00 85.81 82 ILE A N 1
ATOM 673 C CA . ILE A 1 82 ? 13.325 -11.333 -17.567 1.00 85.81 82 ILE A CA 1
ATOM 674 C C . ILE A 1 82 ? 11.884 -11.856 -17.493 1.00 85.81 82 ILE A C 1
ATOM 676 O O . ILE A 1 82 ? 10.967 -11.252 -18.060 1.00 85.81 82 ILE A O 1
ATOM 680 N N . PRO A 1 83 ? 11.624 -12.952 -16.753 1.00 86.06 83 PRO A N 1
ATOM 681 C CA . PRO A 1 83 ? 10.279 -13.494 -16.616 1.00 86.06 83 PRO A CA 1
ATOM 682 C C . PRO A 1 83 ? 9.291 -12.475 -16.040 1.00 86.06 83 PRO A C 1
ATOM 684 O O . PRO A 1 83 ? 9.491 -11.920 -14.962 1.00 86.06 83 PRO A O 1
ATOM 687 N N . GLY A 1 84 ? 8.175 -12.272 -16.741 1.00 84.69 84 GLY A N 1
ATOM 688 C CA . GLY A 1 84 ? 7.117 -11.353 -16.314 1.00 84.69 84 GLY A CA 1
ATOM 689 C C . GLY A 1 84 ? 7.299 -9.907 -16.780 1.00 84.69 84 GLY A C 1
ATOM 690 O O . GLY A 1 84 ? 6.387 -9.108 -16.571 1.00 84.69 84 GLY A O 1
ATOM 691 N N . VAL A 1 85 ? 8.406 -9.581 -17.454 1.00 87.12 85 VAL A N 1
ATOM 692 C CA . VAL A 1 85 ? 8.575 -8.310 -18.167 1.00 87.12 85 VAL A CA 1
ATOM 693 C C . VAL A 1 85 ? 8.086 -8.479 -19.606 1.00 87.12 85 VAL A C 1
ATOM 695 O O . VAL A 1 85 ? 8.408 -9.453 -20.276 1.00 87.12 85 VAL A O 1
ATOM 698 N N . ILE A 1 86 ? 7.245 -7.553 -20.067 1.00 85.69 86 ILE A N 1
ATOM 699 C CA . ILE A 1 86 ? 6.690 -7.567 -21.436 1.00 85.69 86 ILE A CA 1
ATOM 700 C C . ILE A 1 86 ? 7.557 -6.739 -22.383 1.00 85.69 86 ILE A C 1
ATOM 702 O O . ILE A 1 86 ? 7.616 -7.017 -23.574 1.00 85.69 86 ILE A O 1
ATOM 706 N N . GLY A 1 87 ? 8.178 -5.690 -21.851 1.00 84.56 87 GLY A N 1
ATOM 707 C CA . GLY A 1 87 ? 8.999 -4.757 -22.599 1.00 84.56 87 GLY A CA 1
ATOM 708 C C . GLY A 1 87 ? 9.104 -3.418 -21.881 1.00 84.56 87 GLY A C 1
ATOM 709 O O . GLY A 1 87 ? 8.474 -3.185 -20.844 1.00 84.56 87 GLY A O 1
ATOM 710 N N . VAL A 1 88 ? 9.907 -2.531 -22.457 1.00 86.94 88 VAL A N 1
ATOM 711 C CA . VAL A 1 88 ? 10.151 -1.187 -21.934 1.00 86.94 88 VAL A CA 1
ATOM 712 C C . VAL A 1 88 ? 9.179 -0.205 -22.580 1.00 86.94 88 VAL A C 1
ATOM 714 O O . VAL A 1 88 ? 9.010 -0.187 -23.798 1.00 86.94 88 VAL A O 1
ATOM 717 N N . LEU A 1 89 ? 8.533 0.630 -21.764 1.00 85.50 89 LEU A N 1
ATOM 718 C CA . LEU A 1 89 ? 7.639 1.663 -22.277 1.00 85.50 89 LEU A CA 1
ATOM 719 C C . LEU A 1 89 ? 8.453 2.760 -22.974 1.00 85.50 89 LEU A C 1
ATOM 721 O O . LEU A 1 89 ? 9.379 3.319 -22.387 1.00 85.50 89 LEU A O 1
ATOM 725 N N . GLY A 1 90 ? 8.075 3.100 -24.203 1.00 82.69 90 GLY A N 1
ATOM 726 C CA . GLY A 1 90 ? 8.811 4.052 -25.023 1.00 82.69 90 GLY A CA 1
ATOM 727 C C . GLY A 1 90 ? 7.985 4.666 -26.146 1.00 82.69 90 GLY A C 1
ATOM 728 O O . GLY A 1 90 ? 6.885 4.205 -26.455 1.00 82.69 90 GLY A O 1
ATOM 729 N N . ILE A 1 91 ? 8.525 5.715 -26.762 1.00 80.94 91 ILE A N 1
ATOM 730 C CA . ILE A 1 91 ? 7.941 6.395 -27.922 1.00 80.94 91 ILE A CA 1
ATOM 731 C C . ILE A 1 91 ? 8.909 6.218 -29.089 1.00 80.94 91 ILE A C 1
ATOM 733 O O . ILE A 1 91 ? 10.092 6.500 -28.960 1.00 80.94 91 ILE A O 1
ATOM 737 N N . ARG A 1 92 ? 8.410 5.752 -30.243 1.00 84.50 92 ARG A N 1
ATOM 738 C CA . ARG A 1 92 ? 9.217 5.536 -31.465 1.00 84.50 92 ARG A CA 1
ATOM 739 C C . ARG A 1 92 ? 10.432 4.611 -31.267 1.00 84.50 92 ARG A C 1
ATOM 741 O O . ARG A 1 92 ? 11.455 4.793 -31.912 1.00 84.50 92 ARG A O 1
ATOM 748 N N . GLY A 1 93 ? 10.299 3.604 -30.406 1.00 78.88 93 GLY A N 1
ATOM 749 C CA . GLY A 1 93 ? 11.375 2.651 -30.114 1.00 78.88 93 GLY A CA 1
ATOM 750 C C . GLY A 1 93 ? 12.404 3.156 -29.100 1.00 78.88 93 GLY A C 1
ATOM 751 O O . GLY A 1 93 ? 13.298 2.401 -28.739 1.00 78.88 93 GLY A O 1
ATOM 752 N N . GLU A 1 94 ? 12.260 4.385 -28.597 1.00 77.25 94 GLU A N 1
ATOM 753 C CA . GLU A 1 94 ? 13.116 4.927 -27.544 1.00 77.25 94 GLU A CA 1
ATOM 754 C C . GLU A 1 94 ? 12.436 4.806 -26.173 1.00 77.25 94 GLU A C 1
ATOM 756 O O . GLU A 1 94 ? 11.285 5.239 -26.024 1.00 77.25 94 GLU A O 1
ATOM 761 N N . PRO A 1 95 ? 13.117 4.245 -25.157 1.00 82.69 95 PRO A N 1
ATOM 762 C CA . PRO A 1 95 ? 12.618 4.187 -23.788 1.00 82.69 95 PRO A CA 1
ATOM 763 C C . PRO A 1 95 ? 12.219 5.561 -23.249 1.00 82.69 95 PRO A C 1
ATOM 765 O O . PRO A 1 95 ? 12.966 6.535 -23.344 1.00 82.6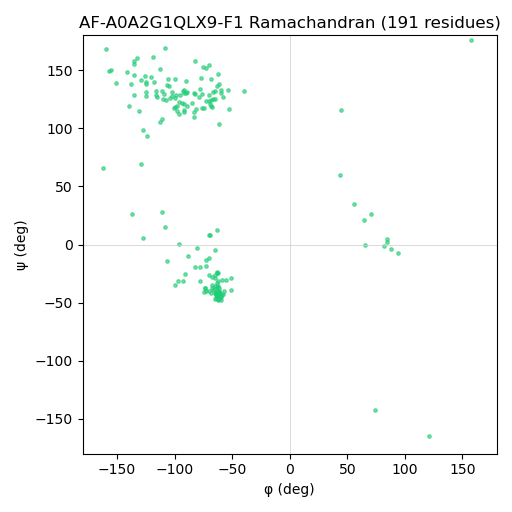9 95 PRO A O 1
ATOM 768 N N . SER A 1 96 ? 11.042 5.636 -22.633 1.00 83.50 96 SER A N 1
ATOM 769 C CA . SER A 1 96 ? 10.558 6.877 -22.043 1.00 83.50 96 SER A CA 1
ATOM 770 C C . SER A 1 96 ? 11.280 7.140 -20.728 1.00 83.50 96 SER A C 1
ATOM 772 O O . SER A 1 96 ? 11.130 6.395 -19.759 1.00 83.50 96 SER A O 1
ATOM 774 N N . ILE A 1 97 ? 12.020 8.243 -20.668 1.00 83.88 97 ILE A N 1
ATOM 775 C CA . ILE A 1 97 ? 12.665 8.690 -19.434 1.00 83.88 97 ILE A CA 1
ATOM 776 C C . ILE A 1 97 ? 11.611 9.318 -18.527 1.00 83.88 97 ILE A C 1
ATOM 778 O O . ILE A 1 97 ? 10.846 10.193 -18.937 1.00 83.88 97 ILE A O 1
ATOM 782 N N . ILE A 1 98 ? 11.580 8.874 -17.275 1.00 82.75 98 ILE A N 1
ATOM 783 C CA . ILE A 1 98 ? 10.648 9.381 -16.273 1.00 82.75 98 ILE A CA 1
ATOM 784 C C . ILE A 1 98 ? 11.377 10.388 -15.397 1.00 82.75 98 ILE A C 1
ATOM 786 O O . ILE A 1 98 ? 12.427 10.099 -14.824 1.00 82.75 98 ILE A O 1
ATOM 790 N N . HIS A 1 99 ? 10.810 11.589 -15.297 1.00 83.38 99 HIS A N 1
ATOM 791 C CA . HIS A 1 99 ? 11.403 12.657 -14.507 1.00 83.38 99 HIS A CA 1
ATOM 792 C C . HIS A 1 99 ? 11.447 12.260 -13.017 1.00 83.38 99 HIS A C 1
ATOM 794 O O . HIS A 1 99 ? 10.432 11.786 -12.493 1.00 83.38 99 HIS A O 1
ATOM 800 N N . PRO A 1 100 ? 12.556 12.500 -12.288 1.00 81.50 100 PRO A N 1
ATOM 801 C CA . PRO A 1 100 ? 12.680 12.116 -10.877 1.00 81.50 100 PRO A CA 1
ATOM 802 C C . PRO A 1 100 ? 11.563 12.665 -9.981 1.00 81.50 100 PRO A C 1
ATOM 804 O O . PRO A 1 100 ? 11.162 12.020 -9.015 1.00 81.50 100 PRO A O 1
ATOM 807 N N . GLN A 1 101 ? 11.008 13.830 -10.326 1.00 83.06 101 GLN A N 1
ATOM 808 C CA . GLN A 1 101 ? 9.873 14.419 -9.610 1.00 83.06 101 GLN A CA 1
ATOM 809 C C . GLN A 1 101 ? 8.612 13.545 -9.671 1.00 83.06 101 GLN A C 1
ATOM 811 O O . GLN A 1 101 ? 7.893 13.466 -8.682 1.00 83.06 101 GLN A O 1
ATOM 816 N N . ALA A 1 102 ? 8.354 12.848 -10.782 1.00 82.50 102 ALA A N 1
ATOM 817 C CA . ALA A 1 102 ? 7.214 11.937 -10.882 1.00 82.50 102 ALA A CA 1
ATOM 818 C C . ALA A 1 102 ? 7.385 10.729 -9.945 1.00 82.50 102 ALA A C 1
ATOM 820 O O . ALA A 1 102 ? 6.442 10.323 -9.270 1.00 82.50 102 ALA A O 1
ATOM 821 N N . ILE A 1 103 ? 8.613 10.208 -9.835 1.00 85.00 103 ILE A N 1
ATOM 822 C CA . ILE A 1 103 ? 8.952 9.153 -8.870 1.00 85.00 103 ILE A CA 1
ATOM 823 C C . ILE A 1 103 ? 8.778 9.659 -7.435 1.00 85.00 103 ILE A C 1
ATOM 825 O O . ILE A 1 103 ? 8.221 8.954 -6.599 1.00 85.00 103 ILE A O 1
ATOM 829 N N . ALA A 1 104 ? 9.211 10.889 -7.144 1.00 88.50 104 ALA A N 1
ATOM 830 C CA . ALA A 1 104 ? 9.018 11.502 -5.832 1.00 88.50 104 ALA A CA 1
ATOM 831 C C . ALA A 1 104 ? 7.528 11.660 -5.481 1.00 88.50 104 ALA A C 1
ATOM 833 O O . ALA A 1 104 ? 7.133 11.358 -4.359 1.00 88.50 104 ALA A O 1
ATOM 834 N N . MET A 1 105 ? 6.687 12.058 -6.442 1.00 91.12 105 MET A N 1
ATOM 835 C CA . MET A 1 105 ? 5.235 12.131 -6.246 1.00 91.12 105 MET A CA 1
ATOM 836 C C . MET A 1 105 ? 4.625 10.763 -5.920 1.00 91.12 105 MET A C 1
ATOM 838 O O . MET A 1 105 ? 3.783 10.678 -5.030 1.00 91.12 105 MET A O 1
ATOM 842 N N . LEU A 1 106 ? 5.070 9.693 -6.589 1.00 87.69 106 LEU A N 1
ATOM 843 C CA . LEU A 1 106 ? 4.619 8.333 -6.280 1.00 87.69 106 LEU A CA 1
ATOM 844 C C . LEU A 1 106 ? 5.024 7.913 -4.864 1.00 87.69 106 LEU A C 1
ATOM 846 O O . LEU A 1 106 ? 4.177 7.430 -4.120 1.00 87.69 106 LEU A O 1
ATOM 850 N N . LYS A 1 107 ? 6.268 8.185 -4.456 1.00 90.69 107 LYS A N 1
ATOM 851 C CA . LYS A 1 107 ? 6.743 7.905 -3.091 1.00 90.69 107 LYS A CA 1
ATOM 852 C C . LYS A 1 107 ? 5.959 8.675 -2.026 1.00 90.69 107 LYS A C 1
ATOM 854 O O . LYS A 1 107 ? 5.627 8.116 -0.984 1.00 90.69 107 LYS A O 1
ATOM 859 N N . ASN A 1 108 ? 5.622 9.937 -2.292 1.00 94.19 108 ASN A N 1
ATOM 860 C CA . ASN A 1 108 ? 4.784 10.727 -1.389 1.00 94.19 108 ASN A CA 1
ATOM 861 C C . ASN A 1 108 ? 3.376 10.125 -1.274 1.00 94.19 108 ASN A C 1
ATOM 863 O O . ASN A 1 108 ? 2.868 9.972 -0.167 1.00 94.19 108 ASN A O 1
ATOM 867 N N . ALA A 1 109 ? 2.782 9.700 -2.392 1.00 89.88 109 ALA A N 1
ATOM 868 C CA . ALA A 1 109 ? 1.480 9.039 -2.386 1.00 89.88 109 ALA A CA 1
ATOM 869 C C .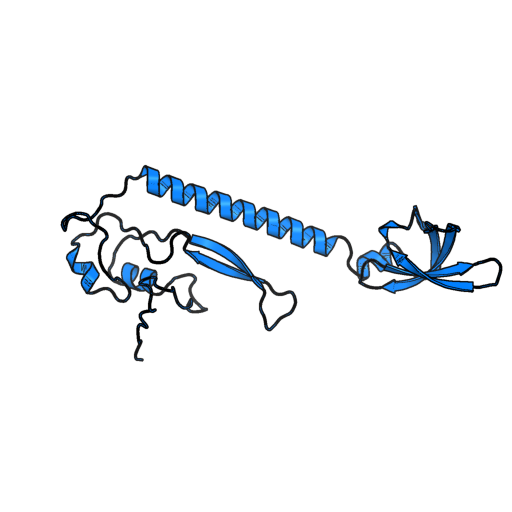 ALA A 1 109 ? 1.501 7.704 -1.612 1.00 89.88 109 ALA A C 1
ATOM 871 O O . ALA A 1 109 ? 0.537 7.376 -0.920 1.00 89.88 109 ALA A O 1
ATOM 872 N N . GLU A 1 110 ? 2.590 6.930 -1.684 1.00 90.69 110 GLU A N 1
ATOM 873 C CA . GLU A 1 110 ? 2.769 5.726 -0.855 1.00 90.69 110 GLU A CA 1
ATOM 874 C C . GLU A 1 110 ? 2.767 6.059 0.642 1.00 90.69 110 GLU A C 1
ATOM 876 O O . GLU A 1 110 ? 2.086 5.386 1.420 1.00 90.69 110 GLU A O 1
ATOM 881 N N . ALA A 1 111 ? 3.493 7.109 1.040 1.00 91.50 111 ALA A N 1
ATOM 882 C CA . ALA A 1 111 ? 3.577 7.552 2.429 1.00 91.50 111 ALA A CA 1
ATOM 883 C C . ALA A 1 111 ?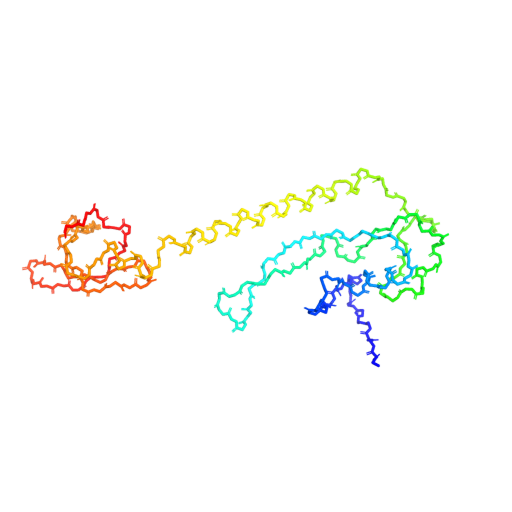 2.220 8.043 2.958 1.00 91.50 111 ALA A C 1
ATOM 885 O O . ALA A 1 111 ? 1.773 7.601 4.018 1.00 91.50 111 ALA A O 1
ATOM 886 N N . GLU A 1 112 ? 1.516 8.877 2.190 1.00 92.06 112 GLU A N 1
ATOM 887 C CA . GLU A 1 112 ? 0.174 9.359 2.540 1.00 92.06 112 GLU A CA 1
ATOM 888 C C . GLU A 1 112 ? -0.818 8.199 2.717 1.00 92.06 112 GLU A C 1
ATOM 890 O O . GLU A 1 112 ? -1.574 8.151 3.693 1.00 92.06 112 GLU A O 1
ATOM 895 N N . ASN A 1 113 ? -0.787 7.216 1.814 1.00 89.81 113 ASN A N 1
ATOM 896 C CA . ASN A 1 113 ? -1.638 6.031 1.909 1.00 89.81 113 ASN A CA 1
ATOM 897 C C . ASN A 1 113 ? -1.310 5.175 3.140 1.00 89.81 113 ASN A C 1
ATOM 899 O O . ASN A 1 113 ? -2.227 4.661 3.791 1.00 89.81 113 ASN A O 1
ATOM 903 N N . ALA A 1 114 ? -0.028 5.040 3.491 1.00 89.00 114 ALA A N 1
ATOM 904 C CA . ALA A 1 114 ? 0.392 4.331 4.696 1.00 89.00 114 ALA A CA 1
ATOM 905 C C . ALA A 1 114 ? -0.142 5.015 5.966 1.00 89.00 114 ALA A C 1
ATOM 907 O O . ALA A 1 114 ? -0.761 4.351 6.802 1.00 89.00 114 ALA A O 1
ATOM 908 N N . GLU A 1 115 ? -0.010 6.340 6.072 1.00 91.19 115 GLU A N 1
ATOM 909 C CA . GLU A 1 115 ? -0.552 7.100 7.204 1.00 91.19 115 GLU A CA 1
ATOM 910 C C . GLU A 1 115 ? -2.077 6.978 7.317 1.00 91.19 115 GLU A C 1
ATOM 912 O O . GLU A 1 115 ? -2.633 6.834 8.412 1.00 91.19 115 GLU A O 1
ATOM 917 N N . LEU A 1 116 ? -2.784 7.056 6.186 1.00 88.12 116 LEU A N 1
ATOM 918 C CA . LEU A 1 116 ? -4.235 6.898 6.153 1.00 88.12 116 LEU A CA 1
ATOM 919 C C . LEU A 1 116 ? -4.647 5.509 6.646 1.00 88.12 116 LEU A C 1
ATOM 921 O O . LEU A 1 116 ? -5.591 5.398 7.436 1.00 88.12 116 LEU A O 1
ATOM 925 N N . LEU A 1 117 ? -3.934 4.459 6.230 1.00 87.62 117 LEU A N 1
ATOM 926 C CA . LEU A 1 117 ? -4.195 3.097 6.681 1.00 87.62 117 LEU A CA 1
ATOM 927 C C . LEU A 1 117 ? -3.995 2.959 8.195 1.00 87.62 117 LEU A C 1
ATOM 929 O O . LEU A 1 117 ? -4.850 2.379 8.867 1.00 87.62 117 LEU A O 1
ATOM 933 N N . GLU A 1 118 ? -2.919 3.515 8.750 1.00 89.31 118 GLU A N 1
ATOM 934 C CA . GLU A 1 118 ? -2.655 3.492 10.194 1.00 89.31 118 GLU A CA 1
ATOM 935 C C . GLU A 1 118 ? -3.742 4.219 10.988 1.00 89.31 118 GLU A C 1
ATOM 937 O O . GLU A 1 118 ? -4.301 3.662 11.938 1.00 89.31 118 GLU A O 1
ATOM 942 N N . LYS A 1 119 ? -4.135 5.421 10.548 1.00 87.69 119 LYS A N 1
ATOM 943 C CA . LYS A 1 119 ? -5.244 6.177 11.153 1.00 87.69 119 LYS A CA 1
ATOM 944 C C . LYS A 1 119 ? -6.543 5.366 11.133 1.00 87.69 119 LYS A C 1
ATOM 946 O O . LYS A 1 119 ? -7.296 5.365 12.109 1.00 87.69 119 LYS A O 1
ATOM 951 N N . GLN A 1 120 ? -6.819 4.647 10.045 1.00 84.38 120 GLN A N 1
ATOM 952 C CA . GLN A 1 120 ? -7.991 3.776 9.953 1.00 84.38 120 GLN A CA 1
ATOM 953 C C . GLN A 1 120 ? -7.898 2.553 10.877 1.00 84.38 120 GLN A C 1
ATOM 955 O O . GLN A 1 120 ? -8.894 2.210 11.521 1.00 84.38 120 GLN A O 1
ATOM 960 N N . LYS A 1 121 ? -6.725 1.914 10.979 1.00 85.06 121 LYS A N 1
ATOM 961 C CA . LYS A 1 121 ? -6.478 0.793 11.902 1.00 85.06 121 LYS A CA 1
ATOM 962 C C . LYS A 1 121 ? -6.704 1.216 13.344 1.00 85.06 121 LYS A C 1
ATOM 964 O O . LYS A 1 121 ? -7.422 0.535 14.076 1.00 85.06 121 LYS A O 1
ATOM 969 N N . GLN A 1 122 ? -6.180 2.378 13.718 1.00 85.56 122 GLN A N 1
ATOM 970 C CA . GLN A 1 122 ? -6.347 2.940 15.049 1.00 85.56 122 GLN A CA 1
ATOM 971 C C . GLN A 1 122 ? -7.822 3.222 15.359 1.00 85.56 122 GLN A C 1
ATOM 973 O O . GLN A 1 122 ? -8.333 2.754 16.375 1.00 85.56 122 GLN A O 1
ATOM 978 N N . LYS A 1 123 ? -8.555 3.876 14.445 1.00 81.62 123 LYS A N 1
ATOM 979 C CA . LYS A 1 123 ? -10.006 4.101 14.594 1.00 81.62 123 LYS A CA 1
ATOM 980 C C . LYS A 1 123 ? -10.788 2.794 14.745 1.00 81.62 123 LYS A C 1
ATOM 982 O O . LYS A 1 123 ? -11.683 2.715 15.587 1.00 81.62 123 LYS A O 1
ATOM 987 N N . ARG A 1 124 ? -10.461 1.756 13.963 1.00 77.56 124 ARG A N 1
ATOM 988 C CA . ARG A 1 124 ? -11.087 0.425 14.083 1.00 77.56 124 ARG A CA 1
ATOM 989 C C . ARG A 1 124 ? -10.790 -0.218 15.433 1.00 77.56 124 ARG A C 1
ATOM 991 O O . ARG A 1 124 ? -11.705 -0.725 16.077 1.00 77.56 124 ARG A O 1
ATOM 998 N N . HIS A 1 125 ? -9.539 -0.183 15.868 1.00 75.31 125 HIS A N 1
ATOM 999 C CA . HIS A 1 125 ? -9.119 -0.745 17.143 1.00 75.31 125 HIS A CA 1
ATOM 1000 C C . HIS A 1 125 ? -9.771 -0.022 18.329 1.00 75.31 125 HIS A C 1
ATOM 1002 O O . HIS A 1 125 ? -10.270 -0.666 19.249 1.00 75.31 125 HIS A O 1
ATOM 1008 N N . GLU A 1 126 ? -9.864 1.306 18.285 1.00 76.31 126 GLU A N 1
ATOM 1009 C CA . GLU A 1 126 ? -10.600 2.093 19.274 1.00 76.31 126 GLU A CA 1
ATOM 1010 C C . GLU A 1 126 ? -12.098 1.776 19.260 1.00 76.31 126 GLU A C 1
ATOM 1012 O O . GLU A 1 126 ? -12.692 1.586 20.321 1.00 76.31 126 GLU A O 1
ATOM 1017 N N . ALA A 1 127 ? -12.716 1.657 18.082 1.00 67.25 127 ALA A N 1
ATOM 1018 C CA . ALA A 1 127 ? -14.118 1.263 17.959 1.00 67.25 127 ALA A CA 1
ATOM 1019 C C . ALA A 1 127 ? -14.380 -0.147 18.521 1.00 67.25 127 ALA A C 1
ATOM 1021 O O . ALA A 1 127 ? -15.409 -0.363 19.163 1.00 67.25 127 ALA A O 1
ATOM 1022 N N . GLN A 1 128 ? -13.444 -1.085 18.337 1.00 65.19 128 GLN A N 1
ATOM 1023 C CA . GLN A 1 128 ? -13.504 -2.425 18.932 1.00 65.19 128 GLN A CA 1
ATOM 1024 C C . GLN A 1 128 ? -13.284 -2.397 20.452 1.00 65.19 128 GLN A C 1
ATOM 1026 O O . GLN A 1 128 ? -13.989 -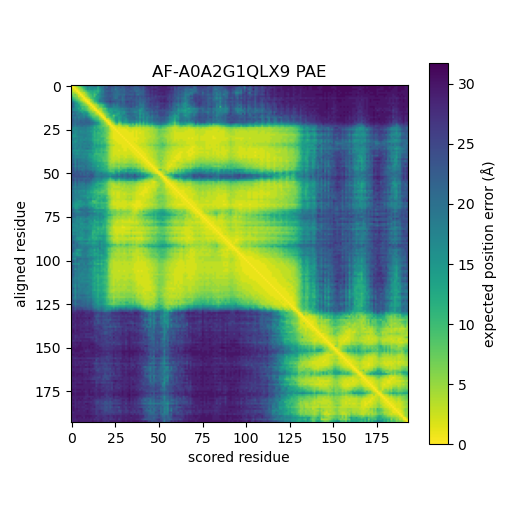3.087 21.189 1.00 65.19 128 GLN A O 1
ATOM 1031 N N . LYS A 1 129 ? -12.355 -1.571 20.948 1.00 63.75 129 LYS A N 1
ATOM 1032 C CA . LYS A 1 129 ? -12.089 -1.400 22.386 1.00 63.75 129 LYS A CA 1
ATOM 1033 C C . LYS A 1 129 ? -13.236 -0.728 23.139 1.00 63.75 129 LYS A C 1
ATOM 1035 O O . LYS A 1 129 ? -13.388 -0.959 24.340 1.00 63.75 129 LYS A O 1
ATOM 1040 N N . LYS A 1 130 ? -14.025 0.114 22.467 1.00 57.91 130 LYS A N 1
ATOM 1041 C CA . LYS A 1 130 ? -15.016 0.977 23.118 1.00 57.91 130 LYS A CA 1
ATOM 1042 C C . LYS A 1 130 ? -16.227 0.251 23.708 1.00 57.91 130 LYS A C 1
ATOM 1044 O O . LYS A 1 130 ? -16.909 0.894 24.489 1.00 57.91 130 LYS A O 1
ATOM 1049 N N . LEU A 1 131 ? -16.493 -1.038 23.448 1.00 59.38 131 LEU A N 1
ATOM 1050 C CA . LEU A 1 131 ? -17.585 -1.743 24.148 1.00 59.38 131 LEU A CA 1
ATOM 1051 C C . LEU A 1 131 ? -17.496 -3.284 24.070 1.00 59.38 131 LEU A C 1
ATOM 1053 O O . LEU A 1 131 ? -18.322 -3.951 23.448 1.00 59.38 131 LEU A O 1
ATOM 1057 N N . THR A 1 132 ? -16.475 -3.882 24.685 1.00 62.81 132 THR A N 1
ATOM 1058 C CA . THR A 1 132 ? -16.423 -5.347 24.843 1.00 62.81 132 THR A CA 1
ATOM 1059 C C . THR A 1 132 ? -17.430 -5.807 25.904 1.00 62.81 132 THR A C 1
ATOM 1061 O O . THR A 1 132 ? -17.707 -5.067 26.846 1.00 62.81 132 THR A O 1
ATOM 1064 N N . ARG A 1 133 ? -17.954 -7.042 25.805 1.00 63.62 133 ARG A N 1
ATOM 1065 C CA . ARG A 1 133 ? -18.880 -7.617 26.811 1.00 63.62 133 ARG A CA 1
ATOM 1066 C C . ARG A 1 133 ? -18.330 -7.500 28.238 1.00 63.62 133 ARG A C 1
ATOM 1068 O O . ARG A 1 133 ? -19.087 -7.171 29.136 1.00 63.62 133 ARG A O 1
ATOM 1075 N N . ALA A 1 134 ? -17.023 -7.713 28.413 1.00 65.00 134 ALA A N 1
ATOM 1076 C CA . ALA A 1 134 ? -16.336 -7.600 29.700 1.00 65.00 134 ALA A CA 1
ATOM 1077 C C . ALA A 1 134 ? -16.344 -6.166 30.259 1.00 65.00 134 ALA A C 1
ATOM 1079 O O . ALA A 1 134 ? -16.585 -5.961 31.446 1.00 65.00 134 ALA A O 1
ATOM 1080 N N . ARG A 1 135 ? -16.129 -5.159 29.402 1.00 70.00 135 ARG A N 1
ATOM 1081 C CA . ARG A 1 135 ? -16.186 -3.748 29.804 1.00 70.00 135 ARG A CA 1
ATOM 1082 C C . ARG A 1 135 ? -17.623 -3.288 30.045 1.00 70.00 135 ARG A C 1
ATOM 1084 O O . ARG A 1 135 ? -17.874 -2.556 30.992 1.00 70.00 135 ARG A O 1
ATOM 1091 N N . ALA A 1 136 ? -18.568 -3.765 29.236 1.00 68.62 136 ALA A N 1
ATOM 1092 C CA . ALA A 1 136 ? -19.990 -3.523 29.450 1.00 68.62 136 ALA A CA 1
ATOM 1093 C C . ALA A 1 136 ? -20.471 -4.146 30.772 1.00 68.62 136 ALA A C 1
ATOM 1095 O O . ALA A 1 136 ? -21.191 -3.489 31.505 1.00 68.62 136 ALA A O 1
ATOM 1096 N N . SER A 1 137 ? -20.017 -5.352 31.140 1.00 67.50 137 SER A N 1
ATOM 1097 C CA . SER A 1 137 ? -20.353 -5.962 32.436 1.00 67.50 137 SER A CA 1
ATOM 1098 C C . SER A 1 137 ? -19.700 -5.280 33.636 1.00 67.50 137 SER A C 1
ATOM 1100 O O . SER A 1 137 ? -20.238 -5.366 34.731 1.00 67.50 137 SER A O 1
ATOM 1102 N N . GLN A 1 138 ? -18.555 -4.614 33.447 1.00 77.81 138 GLN A N 1
ATOM 1103 C CA . GLN A 1 138 ? -17.931 -3.796 34.493 1.00 77.81 138 GLN A CA 1
ATOM 1104 C C . GLN A 1 138 ? -18.680 -2.478 34.715 1.00 77.81 138 GLN A C 1
ATOM 1106 O O . GLN A 1 138 ? -18.840 -2.060 35.853 1.00 77.81 138 GLN A O 1
ATOM 1111 N N . LEU A 1 139 ? -19.128 -1.828 33.636 1.00 73.50 139 LEU A N 1
ATOM 1112 C CA . LEU A 1 139 ? -19.860 -0.558 33.708 1.00 73.50 139 LEU A CA 1
ATOM 1113 C C . LEU A 1 139 ? -21.329 -0.744 34.116 1.00 73.50 139 LEU A C 1
ATOM 1115 O O . LEU A 1 139 ? -21.900 0.127 34.760 1.00 73.50 139 LEU A O 1
ATOM 1119 N N . TYR A 1 140 ? -21.926 -1.879 33.749 1.00 78.00 140 TYR A N 1
ATOM 1120 C CA . TYR A 1 140 ? -23.341 -2.195 33.946 1.00 78.00 140 TYR A CA 1
ATOM 1121 C C . TYR A 1 140 ? -23.479 -3.568 34.623 1.00 78.00 140 TYR A C 1
ATOM 1123 O O . TYR A 1 140 ? -23.864 -4.544 33.970 1.00 78.00 140 TYR A O 1
ATOM 1131 N N . PRO A 1 141 ? -23.090 -3.698 35.903 1.00 80.56 141 PRO A N 1
ATOM 1132 C CA . PRO A 1 141 ? -23.148 -4.975 36.599 1.00 80.56 141 PRO A CA 1
ATOM 1133 C C . PRO A 1 141 ? -24.589 -5.485 36.706 1.00 80.56 141 PRO A C 1
ATOM 1135 O O . PRO A 1 141 ? -25.543 -4.722 36.836 1.00 80.56 141 PRO A O 1
ATOM 1138 N N . VAL A 1 142 ? -24.760 -6.806 36.661 1.00 84.12 142 VAL A N 1
ATOM 1139 C CA . VAL A 1 142 ? -26.084 -7.417 36.836 1.00 84.12 142 VAL A CA 1
ATOM 1140 C C . VAL A 1 142 ? -26.639 -7.028 38.205 1.00 84.12 142 VAL A C 1
ATOM 1142 O O . VAL A 1 142 ? -25.964 -7.160 39.222 1.00 84.12 142 VAL A O 1
ATOM 1145 N N . GLY A 1 143 ? -27.882 -6.560 38.219 1.00 82.50 143 GLY A N 1
ATOM 1146 C CA . GLY A 1 143 ? -28.587 -6.137 39.417 1.00 82.50 143 GLY A CA 1
ATOM 1147 C C . GLY A 1 143 ? -28.500 -4.644 39.737 1.00 82.50 143 GLY A C 1
ATOM 1148 O O . GLY A 1 143 ? -29.236 -4.241 40.642 1.00 82.50 143 GLY A O 1
ATOM 1149 N N . SER A 1 144 ? -27.696 -3.842 39.024 1.00 83.25 144 SER A N 1
ATOM 1150 C CA . SER A 1 144 ? -27.697 -2.379 39.188 1.00 83.25 144 SER A CA 1
ATOM 1151 C C . SER A 1 144 ? -28.976 -1.743 38.646 1.00 83.25 144 SER A C 1
ATOM 1153 O O . SER A 1 144 ? -29.663 -2.309 37.781 1.00 83.25 144 SER A O 1
ATOM 1155 N N . ARG A 1 145 ? -29.319 -0.576 39.201 1.00 84.56 145 ARG A N 1
ATOM 1156 C CA . ARG A 1 145 ? -30.476 0.212 38.768 1.00 84.56 145 ARG A CA 1
ATOM 1157 C C . ARG A 1 145 ? -30.023 1.205 37.709 1.00 84.56 145 ARG A C 1
ATOM 1159 O O . ARG A 1 145 ? -29.019 1.888 37.877 1.00 84.56 145 ARG A O 1
ATOM 1166 N N . ILE A 1 146 ? -30.769 1.275 36.616 1.00 84.88 146 ILE A N 1
ATOM 1167 C CA . ILE A 1 146 ? -30.499 2.178 35.504 1.00 84.88 146 ILE A CA 1
ATOM 1168 C C . ILE A 1 146 ? -31.722 3.020 35.193 1.00 84.88 146 ILE A C 1
ATOM 1170 O O . ILE A 1 146 ? -32.853 2.540 35.265 1.00 84.88 146 ILE A O 1
ATOM 1174 N N . LYS A 1 147 ? -31.475 4.263 34.791 1.00 85.38 147 LYS A N 1
ATOM 1175 C CA . LYS A 1 147 ? -32.495 5.127 34.199 1.00 85.38 147 LYS A CA 1
ATOM 1176 C C . LYS A 1 147 ? -32.406 5.044 32.689 1.00 85.38 147 LYS A C 1
ATOM 1178 O O . LYS A 1 147 ? -31.349 5.302 32.111 1.00 85.38 147 LYS A O 1
ATOM 1183 N N . VAL A 1 148 ? -33.511 4.656 32.067 1.00 81.06 148 VAL A N 1
ATOM 1184 C CA . VAL A 1 148 ? -33.611 4.457 30.624 1.00 81.06 148 VAL A CA 1
ATOM 1185 C C . VAL A 1 148 ? -34.488 5.544 30.040 1.00 81.06 148 VAL A C 1
ATOM 1187 O O . VAL A 1 148 ? -35.631 5.713 30.459 1.00 81.06 148 VAL A O 1
ATOM 1190 N N . GLN A 1 149 ? -33.968 6.261 29.051 1.00 75.25 149 GLN A N 1
ATOM 1191 C CA . GLN A 1 149 ? -34.766 7.213 28.294 1.00 75.25 149 GLN A CA 1
ATOM 1192 C C . GLN A 1 149 ? -35.531 6.469 27.191 1.00 75.25 149 GLN A C 1
ATOM 1194 O O . GLN A 1 149 ? -34.938 5.956 26.241 1.00 75.25 149 GLN A O 1
ATOM 1199 N N . SER A 1 150 ? -36.850 6.374 27.351 1.00 67.31 150 SER A N 1
ATOM 1200 C CA . SER A 1 150 ? -37.781 5.791 26.387 1.00 67.31 150 SER A CA 1
ATOM 1201 C C . SER A 1 150 ? -38.515 6.890 25.628 1.00 67.31 150 SER A C 1
ATOM 1203 O O . SER A 1 150 ? -39.097 7.789 26.236 1.00 67.31 150 SER A O 1
ATOM 1205 N N . ASP A 1 151 ? -38.560 6.776 24.301 1.00 65.19 151 ASP A N 1
ATOM 1206 C CA . ASP A 1 151 ? -39.258 7.733 23.432 1.00 65.19 151 ASP A CA 1
ATOM 1207 C C . ASP A 1 151 ? -40.777 7.779 23.697 1.00 65.19 151 ASP A C 1
ATOM 1209 O O . ASP A 1 151 ? -41.428 8.782 23.422 1.00 65.19 151 ASP A O 1
ATOM 1213 N N . LEU A 1 152 ? -41.347 6.698 24.246 1.00 63.38 152 LEU A N 1
ATOM 1214 C CA . LEU A 1 152 ? -42.788 6.542 24.483 1.00 63.38 152 LEU A CA 1
ATOM 1215 C C . LEU A 1 152 ? -43.221 6.883 25.916 1.00 63.38 152 LEU A C 1
ATOM 1217 O O . LEU A 1 152 ? -44.356 7.303 26.120 1.00 63.38 152 LEU A O 1
ATOM 1221 N N . LEU A 1 153 ? -42.355 6.658 26.909 1.00 64.12 153 LEU A N 1
ATOM 1222 C CA . LEU A 1 153 ? -42.726 6.670 28.335 1.00 64.12 153 LEU A CA 1
ATOM 1223 C C . LEU A 1 153 ? -41.846 7.594 29.194 1.00 64.12 153 LEU A C 1
ATOM 1225 O O . LEU A 1 153 ? -42.007 7.634 30.411 1.00 64.12 153 LEU A O 1
ATOM 1229 N N . GLY A 1 154 ? -40.935 8.357 28.583 1.00 74.00 154 GLY A N 1
ATOM 1230 C CA . GLY A 1 154 ? -40.013 9.230 29.308 1.00 74.00 154 GLY A CA 1
ATOM 1231 C C . GLY A 1 154 ? -38.901 8.443 30.006 1.00 74.00 154 GLY A C 1
ATOM 1232 O O . GLY A 1 154 ? -38.366 7.487 29.447 1.00 74.00 154 GLY A O 1
ATOM 1233 N N . ILE A 1 155 ? -38.506 8.864 31.210 1.00 77.38 155 ILE A N 1
ATOM 1234 C CA . ILE A 1 155 ? -37.461 8.190 31.995 1.00 77.38 155 ILE A CA 1
ATOM 1235 C C . ILE A 1 155 ? -38.092 7.049 32.792 1.00 77.38 155 ILE A C 1
ATOM 1237 O O . ILE A 1 155 ? -38.978 7.283 33.610 1.00 77.38 155 ILE A O 1
ATOM 1241 N N . VAL A 1 156 ? -37.605 5.831 32.568 1.00 84.00 156 VAL A N 1
ATOM 1242 C CA . VAL A 1 156 ? -38.070 4.615 33.242 1.00 84.00 156 VAL A CA 1
ATOM 1243 C C . VAL A 1 156 ? -36.935 4.032 34.078 1.00 84.00 156 VAL A C 1
ATOM 1245 O O . VAL A 1 156 ? -35.817 3.872 33.581 1.00 84.00 156 VAL A O 1
ATOM 1248 N N . ASP A 1 157 ? -37.222 3.695 35.335 1.00 86.19 157 ASP A N 1
ATOM 1249 C CA . ASP A 1 157 ? -36.296 2.954 36.189 1.00 86.19 157 ASP A CA 1
ATOM 1250 C C . ASP A 1 157 ? -36.336 1.463 35.823 1.00 86.19 157 ASP A C 1
ATOM 1252 O O . ASP A 1 157 ? -37.396 0.832 35.779 1.00 86.19 157 ASP A O 1
ATOM 1256 N N . ALA A 1 158 ? -35.168 0.883 35.558 1.00 85.94 158 ALA A N 1
ATOM 1257 C CA . ALA A 1 158 ? -35.028 -0.524 35.211 1.00 85.94 158 ALA A CA 1
ATOM 1258 C C . ALA A 1 158 ? -33.864 -1.169 35.964 1.00 85.94 158 ALA A C 1
ATOM 1260 O O . ALA A 1 158 ? -32.927 -0.505 36.408 1.00 85.94 158 ALA A O 1
ATOM 1261 N N . ARG A 1 159 ? -33.901 -2.494 36.100 1.00 88.38 159 ARG A N 1
ATOM 1262 C CA . ARG A 1 159 ? -32.843 -3.276 36.739 1.00 88.38 159 ARG A CA 1
ATOM 1263 C C . ARG A 1 159 ? -32.185 -4.209 35.740 1.00 88.38 159 ARG A C 1
ATOM 1265 O O . ARG A 1 159 ? -32.871 -4.995 35.092 1.00 88.38 159 ARG A O 1
ATOM 1272 N N . ILE A 1 160 ? -30.860 -4.154 35.631 1.00 87.00 160 ILE A N 1
ATOM 1273 C CA . ILE A 1 160 ? -30.123 -4.977 34.665 1.00 87.00 160 ILE A CA 1
ATOM 1274 C C . ILE A 1 160 ? -30.189 -6.452 35.068 1.00 87.00 160 ILE A C 1
ATOM 1276 O O . ILE A 1 160 ? -29.768 -6.824 36.162 1.00 87.00 160 ILE A O 1
ATOM 1280 N N . THR A 1 161 ? -30.663 -7.307 34.164 1.00 86.75 161 THR A N 1
ATOM 1281 C CA . THR A 1 161 ? -30.694 -8.768 34.340 1.00 86.75 161 THR A CA 1
ATOM 1282 C C . THR A 1 161 ? -29.542 -9.459 33.626 1.00 86.75 161 THR A C 1
ATOM 1284 O O . THR A 1 161 ? -28.998 -10.437 34.133 1.00 86.75 161 THR A O 1
ATOM 1287 N N . SER A 1 162 ? -29.116 -8.959 32.462 1.00 81.31 162 SER A N 1
ATOM 1288 C CA . SER A 1 162 ? -27.931 -9.487 31.779 1.00 81.31 162 SER A CA 1
ATOM 1289 C C . SER A 1 162 ? -27.301 -8.480 30.822 1.00 81.31 162 SER A C 1
ATOM 1291 O O . SER A 1 162 ? -27.984 -7.673 30.199 1.00 81.31 162 SER A O 1
ATOM 1293 N N . VAL A 1 163 ? -25.980 -8.565 30.660 1.00 79.88 163 VAL A N 1
ATOM 1294 C CA . VAL A 1 163 ? -25.236 -7.752 29.692 1.00 79.88 163 VAL A CA 1
ATOM 1295 C C . VAL A 1 163 ? -24.985 -8.545 28.417 1.00 79.88 163 VAL A C 1
ATOM 1297 O O . VAL A 1 163 ? -24.295 -9.575 28.419 1.00 79.88 163 VAL A O 1
ATOM 1300 N N . THR A 1 164 ? -25.516 -8.043 27.307 1.00 72.12 164 THR A N 1
ATOM 1301 C CA . THR A 1 164 ? -25.333 -8.603 25.971 1.00 72.12 164 THR A CA 1
ATOM 1302 C C . THR A 1 164 ? -24.109 -7.980 25.296 1.00 72.12 164 THR A C 1
ATOM 1304 O O . THR A 1 164 ? -23.830 -6.788 25.377 1.00 72.12 164 THR A O 1
ATOM 1307 N N . GLY A 1 165 ? -23.333 -8.790 24.571 1.00 60.31 165 GLY A N 1
ATOM 1308 C CA . GLY A 1 165 ? -22.104 -8.331 23.901 1.00 60.31 165 GLY A CA 1
ATOM 1309 C C . GLY A 1 165 ? -22.319 -7.401 22.695 1.00 60.31 165 GLY A C 1
ATOM 1310 O O . GLY A 1 165 ? -21.367 -7.145 21.965 1.00 60.31 165 GLY A O 1
ATOM 1311 N N . ARG A 1 166 ? -23.552 -6.936 22.445 1.00 65.50 166 ARG A N 1
ATOM 1312 C CA . ARG A 1 166 ? -23.969 -6.180 21.248 1.00 65.50 166 ARG A CA 1
ATOM 1313 C C . ARG A 1 166 ? -24.313 -4.714 21.535 1.00 65.50 166 ARG A C 1
ATOM 1315 O O . ARG A 1 166 ? -25.097 -4.119 20.809 1.00 65.50 166 ARG A O 1
ATOM 1322 N N . LYS A 1 167 ? -23.707 -4.119 22.565 1.00 70.50 167 LYS A N 1
ATOM 1323 C CA . LYS A 1 167 ? -24.023 -2.752 23.027 1.00 70.50 167 LYS A CA 1
ATOM 1324 C C . LYS A 1 167 ? -25.436 -2.567 23.582 1.00 70.50 167 LYS A C 1
ATOM 1326 O O . LYS A 1 167 ? -25.931 -1.444 23.656 1.00 70.50 167 LYS A O 1
ATOM 1331 N N . THR A 1 168 ? -26.046 -3.666 23.996 1.00 80.19 168 THR A N 1
ATOM 1332 C CA . THR A 1 168 ? -27.335 -3.692 24.674 1.00 80.19 168 THR A CA 1
ATOM 1333 C C . THR A 1 168 ? -27.173 -4.300 26.064 1.00 80.19 168 THR A C 1
ATOM 1335 O O . THR A 1 168 ? -26.176 -4.966 26.356 1.00 80.19 168 THR A O 1
ATOM 1338 N N . VAL A 1 169 ? -28.141 -4.047 26.933 1.00 83.56 169 VAL A N 1
ATOM 1339 C CA . VAL A 1 169 ? -28.341 -4.748 28.200 1.00 83.56 169 VAL A CA 1
ATOM 1340 C C . VAL A 1 169 ? -29.795 -5.195 28.256 1.00 83.56 169 VAL A C 1
ATOM 1342 O O . VAL A 1 169 ? -30.687 -4.474 27.810 1.00 83.56 169 VAL A O 1
ATOM 1345 N N . LYS A 1 170 ? -30.047 -6.391 28.784 1.00 86.88 170 LYS A N 1
ATOM 1346 C CA . LYS A 1 170 ? -31.399 -6.781 29.176 1.00 86.88 170 LYS A CA 1
ATOM 1347 C C . LYS A 1 170 ? -31.667 -6.225 30.561 1.00 86.88 170 LYS A C 1
ATOM 1349 O O . LYS A 1 170 ? -30.850 -6.415 31.468 1.00 86.88 170 LYS A O 1
ATOM 1354 N N . ALA A 1 171 ? -32.794 -5.556 30.710 1.00 85.94 171 ALA A N 1
ATOM 1355 C CA . ALA A 1 171 ? -33.241 -5.004 31.969 1.00 85.94 171 ALA A CA 1
ATOM 1356 C C . ALA A 1 171 ? -34.724 -5.300 32.173 1.00 85.94 171 ALA A C 1
ATOM 1358 O O . ALA A 1 171 ? -35.458 -5.512 31.214 1.00 85.94 171 ALA A O 1
ATOM 1359 N N . VAL A 1 172 ? -35.152 -5.316 33.426 1.00 87.38 172 VAL A N 1
ATOM 1360 C CA . VAL A 1 172 ? -36.562 -5.418 33.795 1.00 87.38 172 VAL A CA 1
ATOM 1361 C C . VAL A 1 172 ? -36.997 -4.061 34.313 1.00 87.38 172 VAL A C 1
ATOM 1363 O O . VAL A 1 172 ? -36.374 -3.535 35.236 1.00 87.38 172 VAL A O 1
ATOM 1366 N N . ALA A 1 173 ? -38.039 -3.499 33.715 1.00 84.81 173 ALA A N 1
ATOM 1367 C CA . ALA A 1 173 ? -38.654 -2.258 34.163 1.00 84.81 173 ALA A CA 1
ATOM 1368 C C . ALA A 1 173 ? -39.995 -2.544 34.848 1.00 84.81 173 ALA A C 1
ATOM 1370 O O . ALA A 1 173 ? -40.746 -3.426 34.421 1.00 84.81 173 ALA A O 1
ATOM 1371 N N . GLU A 1 174 ? -40.286 -1.796 35.910 1.00 79.25 174 GLU A N 1
ATOM 1372 C CA . GLU A 1 174 ? -41.598 -1.800 36.556 1.00 79.25 174 GLU A CA 1
ATOM 1373 C C . GLU A 1 174 ? -42.528 -0.851 35.796 1.00 79.25 174 GLU A C 1
ATOM 1375 O O . GLU A 1 174 ? -42.315 0.360 35.760 1.00 79.25 174 GLU A O 1
ATOM 1380 N N . PHE A 1 175 ? -43.563 -1.411 35.174 1.00 77.75 175 PHE A N 1
ATOM 1381 C CA . PHE A 1 175 ? -44.645 -0.656 34.551 1.00 77.75 175 PHE A CA 1
ATOM 1382 C C . PHE A 1 175 ? -45.933 -0.793 35.369 1.00 77.75 175 PHE A C 1
ATOM 1384 O O . PHE A 1 175 ? -46.048 -1.643 36.250 1.00 77.75 175 PHE A O 1
ATOM 1391 N N . LEU A 1 176 ? -46.941 0.022 35.034 1.00 69.69 176 LEU A N 1
ATOM 1392 C CA . LEU A 1 176 ? -48.241 0.073 35.723 1.00 69.69 176 LEU A CA 1
ATOM 1393 C C . LEU A 1 176 ? -48.920 -1.304 35.886 1.00 69.69 176 LEU A C 1
ATOM 1395 O O . LEU A 1 176 ? -49.640 -1.509 36.856 1.00 69.69 176 LEU A O 1
ATOM 1399 N N . ASN A 1 177 ? -48.662 -2.245 34.968 1.00 70.81 177 ASN A N 1
ATOM 1400 C CA . ASN A 1 177 ? -49.247 -3.592 34.959 1.00 70.81 177 ASN A CA 1
ATOM 1401 C C . ASN A 1 177 ? -48.250 -4.713 35.325 1.00 70.81 177 ASN A C 1
ATOM 1403 O O . ASN A 1 177 ? -48.539 -5.884 35.080 1.00 70.81 177 ASN A O 1
ATOM 1407 N N . GLY A 1 178 ? -47.086 -4.381 35.892 1.00 78.25 178 GLY A N 1
ATOM 1408 C CA . GLY A 1 178 ? -46.089 -5.355 36.347 1.00 78.25 178 GLY A CA 1
ATOM 1409 C C . GLY A 1 178 ? -44.714 -5.215 35.689 1.00 78.25 178 GLY A C 1
ATOM 1410 O O . GLY A 1 178 ? -44.382 -4.192 35.093 1.00 78.25 178 GLY A O 1
ATOM 1411 N N . LEU A 1 179 ? -43.893 -6.257 35.839 1.00 83.19 179 LEU A N 1
ATOM 1412 C CA . LEU A 1 179 ? -42.506 -6.307 35.369 1.00 83.19 179 LEU A CA 1
ATOM 1413 C C . LEU A 1 179 ? -42.440 -6.677 33.881 1.00 83.19 179 LEU A C 1
ATOM 1415 O O . LEU A 1 179 ? -43.020 -7.683 33.472 1.00 83.19 179 LEU A O 1
ATOM 1419 N N . VAL A 1 180 ? -41.700 -5.903 33.084 1.00 85.25 180 VAL A N 1
ATOM 1420 C CA . VAL A 1 180 ? -41.502 -6.165 31.647 1.00 85.25 180 VAL A CA 1
ATOM 1421 C C . VAL A 1 180 ? -40.014 -6.235 31.320 1.00 85.25 180 VAL A C 1
ATOM 1423 O O . VAL A 1 180 ? -39.245 -5.344 31.684 1.00 85.25 180 VAL A O 1
ATOM 1426 N N . ASP A 1 181 ? -39.623 -7.282 30.593 1.00 83.25 181 ASP A N 1
ATOM 1427 C CA . ASP A 1 181 ? -38.284 -7.422 30.025 1.00 83.25 181 ASP A CA 1
ATOM 1428 C C . ASP A 1 181 ? -38.094 -6.466 28.842 1.00 83.25 181 ASP A C 1
ATOM 1430 O O . ASP A 1 181 ? -38.821 -6.518 27.848 1.00 83.25 181 ASP A O 1
ATOM 1434 N N . ILE A 1 182 ? -37.069 -5.623 28.927 1.00 84.12 182 ILE A N 1
ATOM 1435 C CA . ILE A 1 182 ? -36.685 -4.666 27.894 1.00 84.12 182 ILE A CA 1
ATOM 1436 C C . ILE A 1 182 ? -35.223 -4.868 27.495 1.00 84.12 182 ILE A C 1
ATOM 1438 O O . ILE A 1 182 ? -34.344 -5.112 28.324 1.00 84.12 182 ILE A O 1
ATOM 1442 N N . GLU A 1 183 ? -34.945 -4.761 26.197 1.00 84.25 183 GLU A N 1
ATOM 1443 C CA . GLU A 1 183 ? -33.577 -4.693 25.687 1.00 84.25 183 GLU A CA 1
ATOM 1444 C C . GLU A 1 183 ? -33.222 -3.229 25.433 1.00 84.25 183 GLU A C 1
ATOM 1446 O O . GLU A 1 183 ? -33.816 -2.565 24.587 1.00 84.25 183 GLU A O 1
ATOM 1451 N N . VAL A 1 184 ? -32.258 -2.722 26.197 1.00 81.69 184 VAL A N 1
ATOM 1452 C CA . VAL A 1 184 ? -31.902 -1.304 26.236 1.00 81.69 184 VAL A CA 1
ATOM 1453 C C . VAL A 1 184 ? -30.532 -1.121 25.621 1.00 81.69 184 VAL A C 1
ATOM 1455 O O . VAL A 1 184 ? -29.590 -1.847 25.950 1.00 81.69 184 VAL A O 1
ATOM 1458 N N . ARG A 1 185 ? -30.388 -0.148 24.723 1.00 78.50 185 ARG A N 1
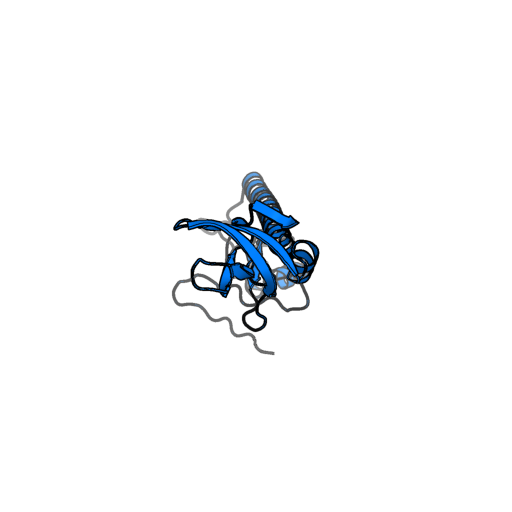ATOM 1459 C CA . ARG A 1 185 ? -29.071 0.206 24.199 1.00 78.50 185 ARG A CA 1
ATOM 1460 C C . ARG A 1 185 ? -28.309 1.036 25.227 1.00 78.50 185 ARG A C 1
ATOM 1462 O O . ARG A 1 185 ? -28.877 1.873 25.917 1.00 78.50 185 ARG A O 1
ATOM 1469 N N . ILE A 1 186 ? -27.002 0.815 25.313 1.00 75.88 186 ILE A N 1
ATOM 1470 C CA . ILE A 1 186 ? -26.150 1.478 26.311 1.00 75.88 186 ILE A CA 1
ATOM 1471 C C . ILE A 1 186 ? -26.127 3.013 26.147 1.00 75.88 186 ILE A C 1
ATOM 1473 O O . ILE A 1 186 ? -25.925 3.723 27.124 1.00 75.88 186 ILE A O 1
ATOM 1477 N N . ASP A 1 187 ? -26.392 3.535 24.946 1.00 75.38 187 ASP A N 1
ATOM 1478 C CA . ASP A 1 187 ? -26.531 4.974 24.669 1.00 75.38 187 ASP A CA 1
ATOM 1479 C C . ASP A 1 187 ? -27.835 5.597 25.206 1.00 75.38 187 ASP A C 1
ATOM 1481 O O . ASP A 1 187 ? -27.932 6.817 25.274 1.00 75.38 187 ASP A O 1
ATOM 1485 N N . GLN A 1 188 ? -28.817 4.784 25.608 1.00 73.81 188 GLN A N 1
ATOM 1486 C CA . GLN A 1 188 ? -30.099 5.223 26.180 1.00 73.81 188 GLN A CA 1
ATOM 1487 C C . GLN A 1 188 ? -30.104 5.215 27.718 1.00 73.81 188 GLN A C 1
ATOM 1489 O O . GLN A 1 188 ? -31.125 5.532 28.332 1.00 73.81 188 GLN A O 1
ATOM 1494 N N . ILE A 1 189 ? -28.985 4.832 28.345 1.00 77.94 189 ILE A N 1
ATOM 1495 C CA . ILE A 1 189 ? -28.833 4.781 29.801 1.00 77.94 189 ILE A CA 1
ATOM 1496 C C . ILE A 1 189 ? -28.275 6.120 30.281 1.00 77.94 189 ILE A C 1
ATOM 1498 O O . ILE A 1 189 ? -27.146 6.475 29.946 1.00 77.94 189 ILE A O 1
ATOM 1502 N N . SER A 1 190 ? -29.058 6.853 31.071 1.00 67.50 190 SER A N 1
ATOM 1503 C CA . SER A 1 190 ? -28.674 8.182 31.558 1.00 67.50 190 SER A CA 1
ATOM 1504 C C . SER A 1 190 ? -27.949 8.152 32.903 1.00 67.50 190 SER A C 1
ATOM 1506 O O . SER A 1 190 ? -27.207 9.082 33.203 1.00 67.50 190 SER A O 1
ATOM 1508 N N . ASP A 1 191 ? -28.171 7.117 33.720 1.00 70.50 191 ASP A N 1
ATOM 1509 C CA . ASP A 1 191 ? -27.571 6.993 35.053 1.00 70.50 191 ASP A CA 1
ATOM 1510 C C . ASP A 1 191 ? -27.481 5.523 35.499 1.00 70.50 191 ASP A C 1
ATOM 1512 O O . ASP A 1 191 ? -28.322 4.708 35.101 1.00 70.50 191 ASP A O 1
ATOM 1516 N N . VAL A 1 192 ? -26.474 5.196 36.314 1.00 67.81 192 VAL A N 1
ATOM 1517 C CA . VAL A 1 192 ? -26.240 3.857 36.884 1.00 67.81 192 VAL A CA 1
ATOM 1518 C C . VAL A 1 192 ? -26.016 4.000 38.388 1.00 67.81 192 VAL A C 1
ATOM 1520 O O . VAL A 1 192 ? -25.013 4.579 38.805 1.00 67.81 192 VAL A O 1
ATOM 1523 N N . ALA A 1 193 ? -26.937 3.451 39.181 1.00 56.75 193 ALA A N 1
ATOM 1524 C CA . ALA A 1 193 ? -26.903 3.445 40.645 1.00 56.75 193 ALA A CA 1
ATOM 1525 C C . ALA A 1 193 ? -26.675 2.038 41.215 1.00 56.75 193 ALA A C 1
ATOM 1527 O O . ALA A 1 193 ? -27.222 1.049 40.655 1.00 56.75 193 ALA A O 1
#

Mean predicted aligned error: 15.15 Å

pLDDT: mean 75.11, std 17.39, range [19.33, 94.19]

InterPro domains:
  IPR006645 NusG-like, N-terminal [PF02357] (25-105)
  IPR036735 NusG, N-terminal domain superfamily [G3DSA:3.30.70.940] (17-192)
  IPR036735 NusG, N-terminal domain superfamily [SSF82679] (25-110)

Nearest PDB structures (foldseek):
  2lcl-assembly1_A  TM=8.197E-01  e=5.977E-02  Escherichia coli O157:H7
  6tf4-assembly1_A  TM=8.226E-01  e=2.694E-01  Vibrio cholerae
  5m9n-assembly2_B  TM=6.991E-01  e=3.367E-01  Homo sapiens
  2egc-assembly1_A  TM=7.238E-01  e=1.214E+00  Homo sapiens
  5vsu-assembly1_D  TM=5.081E-01  e=6.217E-01  Saccharomyces cerevisiae S288C